Protein AF-A0AA42XHU1-F1 (afdb_monomer)

Sequence (188 aa):
MGYFGTVQSAIASNKTLLRYSERTQSIAKELAQQYNDALHTDVALQAIDNLIAQIDKTKLNISIEDFSKAIIHSYSIKNIQYPQRFDTYIAMQYLNKIDSIKVDMNTKNSGWLSQKISEIEKHLDRISLVKLQLAKNLKDLQSQNGGHLWIDTDFIEPATETLQASLEQVQDLEDRLYLLNLTYQDHL

Nearest PDB structures (foldseek):
  7sqc-assembly1_O1  TM=7.377E-01  e=6.321E+00  Chlamydomonas reinhardtii
  8otz-assembly1_DR  TM=3.887E-01  e=2.888E+00  Bos taurus
  6kgq-assembly1_A  TM=2.897E-01  e=1.902E+00  Homo sapiens

Organism: Acinetobacter johnsonii (NCBI:txid40214)

Mean predicted aligned error: 15.23 Å

Secondary structure (DSSP, 8-state):
----HHHHHHHHHHHHHTTS-HHHHHHHHHHHHHTT-----HHHHHHHHHHHHHHHTT-S---HHHHHHHHHHHHHHHT--TTS---HHHHHHHHHHHHHHHHHHTTS-HHHHHHHHHHHHHHHHHHHHHHHHHHHHHHHHHHHTTT-TTS-HHHHHHHHHHHHHHHHHHHHHHHHHHHHHHHHHTT-

Radius of gyration: 21.68 Å; Cα contacts (8 Å, |Δi|>4): 148; chains: 1; bounding box: 57×35×58 Å

Foldseek 3Di:
DDDDDPPVQLVVQVVLLVVADPLLSVLLVVQCVVVVHSHADNQQSVLLRVLCVVCCVPDPDDDSVLLNVLQVQQCLVVVHGPPDHGDSVSSNVSSVVLVVVVVVLLPDDLVVLVVLLVVLVVVLVVLVVVLVVLVVVLVVLVVVCPDDPPDDPVVSVVVNVVSVVVNSVSVVVNVVSVVVSVSSVVSD

Structure (mmCIF, N/CA/C/O backbone):
data_AF-A0AA42XHU1-F1
#
_entry.id   AF-A0AA42XHU1-F1
#
loop_
_atom_site.group_PDB
_atom_site.id
_atom_site.type_symbol
_atom_site.label_atom_id
_atom_site.label_alt_id
_atom_site.label_comp_id
_atom_site.label_asym_id
_atom_site.label_entity_id
_atom_site.label_seq_id
_atom_site.pdbx_PDB_ins_code
_atom_site.Cartn_x
_atom_site.Cartn_y
_atom_site.Cartn_z
_atom_site.occupancy
_atom_site.B_iso_or_equiv
_atom_site.auth_seq_id
_atom_site.auth_comp_id
_atom_site.auth_asym_id
_atom_site.auth_atom_id
_atom_site.pdbx_PDB_model_num
ATOM 1 N N . MET A 1 1 ? -23.343 23.831 -27.200 1.00 37.31 1 MET A N 1
ATOM 2 C CA . MET A 1 1 ? -23.777 22.444 -26.909 1.00 37.31 1 MET A CA 1
ATOM 3 C C . MET A 1 1 ? -22.508 21.616 -26.735 1.00 37.31 1 MET A C 1
ATOM 5 O O . MET A 1 1 ? -21.729 21.603 -27.666 1.00 37.31 1 MET A O 1
ATOM 9 N N . GLY A 1 2 ? -22.153 21.004 -25.611 1.00 39.72 2 GLY A N 1
ATOM 10 C CA . GLY A 1 2 ? -22.805 20.880 -24.317 1.00 39.72 2 GLY A CA 1
ATOM 11 C C . GLY A 1 2 ? -21.775 20.398 -23.286 1.00 39.72 2 GLY A C 1
ATOM 12 O O . GLY A 1 2 ? -21.031 19.455 -23.535 1.00 39.72 2 GLY A O 1
ATOM 13 N N . TYR A 1 3 ? -21.749 21.056 -22.129 1.00 41.78 3 TYR A N 1
ATOM 14 C CA . TYR A 1 3 ? -21.137 20.544 -20.907 1.00 41.78 3 TYR A CA 1
ATOM 15 C C . TYR A 1 3 ? -22.183 19.654 -20.220 1.00 41.78 3 TYR A C 1
ATOM 17 O O . TYR A 1 3 ? -23.016 20.155 -19.475 1.00 41.78 3 TYR A O 1
ATOM 25 N N . PHE A 1 4 ? -22.198 18.354 -20.523 1.00 45.22 4 PHE A N 1
ATOM 26 C CA . PHE A 1 4 ? -23.103 17.384 -19.874 1.00 45.22 4 PHE A CA 1
ATOM 27 C C . PHE A 1 4 ? -22.413 16.066 -19.465 1.00 45.22 4 PHE A C 1
ATOM 29 O O . PHE A 1 4 ? -23.078 15.131 -19.035 1.00 45.22 4 PHE A O 1
ATOM 36 N N . GLY A 1 5 ? -21.079 15.977 -19.557 1.00 48.06 5 GLY A N 1
ATOM 37 C CA . GLY A 1 5 ? -20.348 14.731 -19.278 1.00 48.06 5 GLY A CA 1
ATOM 38 C C . GLY A 1 5 ? -20.114 14.419 -17.794 1.00 48.06 5 GLY A C 1
ATOM 39 O O . GLY A 1 5 ? -20.110 13.255 -17.413 1.00 48.06 5 GLY A O 1
ATOM 40 N N . THR A 1 6 ? -19.936 15.432 -16.940 1.00 52.44 6 THR A N 1
ATOM 41 C CA . THR A 1 6 ? -19.513 15.241 -15.536 1.00 52.44 6 THR A CA 1
ATOM 42 C C . THR A 1 6 ? -20.679 15.169 -14.554 1.00 52.44 6 THR A C 1
ATOM 44 O O . THR A 1 6 ? -20.652 14.399 -13.601 1.00 52.44 6 THR A O 1
ATOM 47 N N . VAL A 1 7 ? -21.740 15.940 -14.796 1.00 51.84 7 VAL A N 1
ATOM 48 C CA . VAL A 1 7 ? -22.906 15.988 -13.902 1.00 51.84 7 VAL A CA 1
ATOM 49 C C . VAL A 1 7 ? -23.706 14.684 -13.990 1.00 51.84 7 VAL A C 1
ATOM 51 O O . VAL A 1 7 ? -24.089 14.122 -12.969 1.00 51.84 7 VAL A O 1
ATOM 54 N N . GLN A 1 8 ? -23.899 14.143 -15.198 1.00 52.94 8 GLN A N 1
ATOM 55 C CA . GLN A 1 8 ? -24.671 12.915 -15.404 1.00 52.94 8 GLN A CA 1
ATOM 56 C C . GLN A 1 8 ? -23.966 11.673 -14.828 1.00 52.94 8 GLN A C 1
ATOM 58 O O . GLN A 1 8 ? -24.623 10.802 -14.255 1.00 52.94 8 GLN A O 1
ATOM 63 N N . SER A 1 9 ? -22.635 11.603 -14.945 1.00 55.84 9 SER A N 1
ATOM 64 C CA . SER A 1 9 ? -21.823 10.500 -14.419 1.00 55.84 9 SER A CA 1
ATOM 65 C C . SER A 1 9 ? -21.707 10.546 -12.893 1.00 55.84 9 SER A C 1
ATOM 67 O O . SER A 1 9 ? -21.884 9.514 -12.247 1.00 55.84 9 SER A O 1
ATOM 69 N N . ALA A 1 10 ? -21.548 11.733 -12.297 1.00 56.91 10 ALA A N 1
ATOM 70 C CA . ALA A 1 10 ? -21.584 11.915 -10.844 1.00 56.91 10 ALA A CA 1
ATOM 71 C C . ALA A 1 10 ? -22.962 11.571 -10.239 1.00 56.91 10 ALA A C 1
ATOM 73 O O . ALA A 1 10 ? -23.042 10.957 -9.176 1.00 56.91 10 ALA A O 1
ATOM 74 N N . ILE A 1 11 ? -24.064 11.897 -10.928 1.00 56.88 11 ILE A N 1
ATOM 75 C CA . ILE A 1 11 ? -25.424 11.522 -10.499 1.00 56.88 11 ILE A CA 1
ATOM 76 C C . ILE A 1 11 ? -25.624 9.998 -10.549 1.00 56.88 11 ILE A C 1
ATOM 78 O O . ILE A 1 11 ? -26.204 9.421 -9.626 1.00 56.88 11 ILE A O 1
ATOM 82 N N . ALA A 1 12 ? -25.137 9.329 -11.599 1.00 59.06 12 ALA A N 1
ATOM 83 C CA . ALA A 1 12 ? -25.209 7.871 -11.721 1.00 59.06 12 ALA A CA 1
ATOM 84 C C . ALA A 1 12 ? -24.332 7.155 -10.672 1.00 59.06 12 ALA A C 1
ATOM 86 O O . ALA A 1 12 ? -24.774 6.181 -10.057 1.00 59.06 12 ALA A O 1
ATOM 87 N N . SER A 1 13 ? -23.134 7.685 -10.418 1.00 63.22 13 SER A N 1
ATOM 88 C CA . SER A 1 13 ? -22.210 7.248 -9.363 1.00 63.22 13 SER A CA 1
ATOM 89 C C . SER A 1 13 ? -22.859 7.330 -7.973 1.00 63.22 13 SER A C 1
ATOM 91 O O . SER A 1 13 ? -22.968 6.324 -7.269 1.00 63.22 13 SER A O 1
ATOM 93 N N . ASN A 1 14 ? -23.434 8.487 -7.623 1.00 67.56 14 ASN A N 1
ATOM 94 C CA . ASN A 1 14 ? -24.126 8.690 -6.346 1.00 67.56 14 ASN A CA 1
ATOM 95 C C . ASN A 1 14 ? -25.352 7.782 -6.178 1.00 67.56 14 ASN A C 1
ATOM 97 O O . ASN A 1 14 ? -25.600 7.263 -5.093 1.00 67.56 14 ASN A O 1
ATOM 101 N N . LYS A 1 15 ? -26.113 7.535 -7.250 1.00 74.56 15 LYS A N 1
ATOM 102 C CA . LYS A 1 15 ? -27.259 6.614 -7.199 1.00 74.56 15 LYS A CA 1
ATOM 103 C C . LYS A 1 15 ? -26.834 5.160 -6.966 1.00 74.56 15 LYS A C 1
ATOM 105 O O . LYS A 1 15 ? -27.587 4.404 -6.355 1.00 74.56 15 LYS A O 1
ATOM 110 N N . THR A 1 16 ? -25.658 4.773 -7.456 1.00 76.50 16 THR A N 1
ATOM 111 C CA . THR A 1 16 ? -25.083 3.436 -7.250 1.00 76.50 16 THR A CA 1
ATOM 112 C C . THR A 1 16 ? -24.593 3.287 -5.810 1.00 76.50 16 THR A C 1
ATOM 114 O O . THR A 1 16 ? -24.919 2.304 -5.152 1.00 76.50 16 THR A O 1
ATOM 117 N N . LEU A 1 17 ? -23.926 4.316 -5.281 1.00 81.31 17 LEU A N 1
ATOM 118 C CA . LEU A 1 17 ? -23.442 4.381 -3.900 1.00 81.31 17 LEU A CA 1
ATOM 119 C C . LEU A 1 17 ? -24.562 4.191 -2.858 1.00 81.31 17 LEU A C 1
ATOM 121 O O . LEU A 1 17 ? -24.395 3.435 -1.904 1.00 81.31 17 LEU A O 1
ATOM 125 N N . LEU A 1 18 ? -25.728 4.811 -3.076 1.00 84.00 18 LEU A N 1
ATOM 126 C CA . LEU A 1 18 ? -26.883 4.755 -2.165 1.00 84.00 18 LEU A CA 1
ATOM 127 C C . LEU A 1 18 ? -27.495 3.353 -1.978 1.00 84.00 18 LEU A C 1
ATOM 129 O O . LEU A 1 18 ? -28.351 3.178 -1.115 1.00 84.00 18 LEU A O 1
ATOM 133 N N . ARG A 1 19 ? -27.098 2.360 -2.783 1.00 86.12 19 ARG A N 1
ATOM 134 C CA . ARG A 1 19 ? -27.577 0.970 -2.668 1.00 86.12 19 ARG A CA 1
ATOM 135 C C . ARG A 1 19 ? -26.835 0.156 -1.608 1.00 86.12 19 ARG A C 1
ATOM 137 O O . ARG A 1 19 ? -27.301 -0.921 -1.253 1.00 86.12 19 ARG A O 1
ATOM 144 N N . TYR A 1 20 ? -25.695 0.650 -1.133 1.00 88.75 20 TYR A N 1
ATOM 145 C CA . TYR A 1 20 ? -24.815 -0.055 -0.206 1.00 88.75 20 TYR A CA 1
ATOM 146 C C . TYR A 1 20 ? -24.932 0.488 1.220 1.00 88.75 20 TYR A C 1
ATOM 148 O O . TYR A 1 20 ? -25.459 1.579 1.440 1.00 88.75 20 TYR A O 1
ATOM 156 N N . SER A 1 21 ? -24.432 -0.275 2.196 1.00 88.19 21 SER A N 1
ATOM 157 C CA . SER A 1 21 ? -24.454 0.112 3.612 1.00 88.19 21 SER A CA 1
ATOM 158 C C . SER A 1 21 ? -23.736 1.445 3.864 1.00 88.19 21 SER A C 1
ATOM 160 O O . SER A 1 21 ? -22.787 1.787 3.160 1.00 88.19 21 SER A O 1
ATOM 162 N N . GLU A 1 22 ? -24.136 2.195 4.897 1.00 87.81 22 GLU A N 1
ATOM 163 C CA . GLU A 1 22 ? -23.497 3.478 5.253 1.00 87.81 22 GLU A CA 1
ATOM 164 C C . GLU A 1 22 ? -21.977 3.344 5.463 1.00 87.81 22 GLU A C 1
ATOM 166 O O . GLU A 1 22 ? -21.205 4.243 5.120 1.00 87.81 22 GLU A O 1
ATOM 171 N N . ARG A 1 23 ? -21.533 2.187 5.968 1.00 87.25 23 ARG A N 1
ATOM 172 C CA . ARG A 1 23 ? -20.115 1.867 6.173 1.00 87.25 23 ARG A CA 1
ATOM 173 C C . ARG A 1 23 ? -19.381 1.711 4.841 1.00 87.25 23 ARG A C 1
ATOM 175 O O . ARG A 1 23 ? -18.347 2.344 4.645 1.00 87.25 23 ARG A O 1
ATOM 182 N N . THR A 1 24 ? -19.960 0.963 3.900 1.00 89.69 24 THR A N 1
ATOM 183 C CA . THR A 1 24 ? -19.456 0.843 2.522 1.00 89.69 24 THR A CA 1
ATOM 184 C C . THR A 1 24 ? -19.415 2.204 1.829 1.00 89.69 24 THR A C 1
ATOM 186 O O . THR A 1 24 ? -18.428 2.530 1.172 1.00 89.69 24 THR A O 1
ATOM 189 N N . GLN A 1 25 ? -20.442 3.036 2.023 1.00 90.31 25 GLN A N 1
ATOM 190 C CA . GLN A 1 25 ? -20.476 4.390 1.469 1.00 90.31 25 GLN A CA 1
ATOM 191 C C . GLN A 1 25 ? -19.370 5.283 2.039 1.00 90.31 25 GLN A C 1
ATOM 193 O O . GLN A 1 25 ? -18.769 6.060 1.301 1.00 90.31 25 GLN A O 1
ATOM 198 N N . SER A 1 26 ? -19.094 5.177 3.339 1.00 89.94 26 SER A N 1
ATOM 199 C CA . SER A 1 26 ? -18.067 5.981 4.007 1.00 89.94 26 SER A CA 1
ATOM 200 C C . SER A 1 26 ? -16.663 5.612 3.528 1.00 89.94 26 SER A C 1
ATOM 202 O O . SER A 1 26 ? -15.906 6.499 3.146 1.00 89.94 26 SER A O 1
ATOM 204 N N . ILE A 1 27 ? -16.359 4.313 3.431 1.00 90.62 27 ILE A N 1
ATOM 205 C CA . ILE A 1 27 ? -15.083 3.821 2.885 1.00 90.62 27 ILE A CA 1
ATOM 206 C C . ILE A 1 27 ? -14.930 4.236 1.415 1.00 90.62 27 ILE A C 1
ATOM 208 O O . ILE A 1 27 ? -13.883 4.724 1.003 1.00 90.62 27 ILE A O 1
ATOM 212 N N . ALA A 1 28 ? -15.984 4.098 0.607 1.00 88.94 28 ALA A N 1
ATOM 213 C CA . ALA A 1 28 ? -15.941 4.494 -0.799 1.00 88.94 28 ALA A CA 1
ATOM 214 C C . ALA A 1 28 ? -15.692 6.000 -0.989 1.00 88.94 28 ALA A C 1
ATOM 216 O O . ALA A 1 28 ? -14.990 6.379 -1.923 1.00 88.94 28 ALA A O 1
ATOM 217 N N . LYS A 1 29 ? -16.235 6.852 -0.108 1.00 88.81 29 LYS A N 1
ATOM 218 C CA . LYS A 1 29 ? -15.968 8.299 -0.109 1.00 88.81 29 LYS A CA 1
ATOM 219 C C . LYS A 1 29 ? -14.523 8.616 0.263 1.00 88.81 29 LYS A C 1
ATOM 221 O O . LYS A 1 29 ? -13.917 9.463 -0.383 1.00 88.81 29 LYS A O 1
ATOM 226 N N . GLU A 1 30 ? -13.973 7.931 1.261 1.00 88.38 30 GLU A N 1
ATOM 227 C CA . GLU A 1 30 ? -12.574 8.100 1.667 1.00 88.38 30 GLU A CA 1
ATOM 228 C C . GLU A 1 30 ? -11.614 7.697 0.536 1.00 88.38 30 GLU A C 1
ATOM 230 O O . GLU A 1 30 ? -10.702 8.447 0.194 1.00 88.38 30 GLU A O 1
ATOM 235 N N . LEU A 1 31 ? -11.882 6.573 -0.138 1.00 86.81 31 LEU A N 1
ATOM 236 C CA . LEU A 1 31 ? -11.122 6.138 -1.314 1.00 86.81 31 LEU A CA 1
ATOM 237 C C . LEU A 1 31 ? -11.259 7.121 -2.486 1.00 86.81 31 LEU A C 1
ATOM 239 O O . LEU A 1 31 ? -10.262 7.489 -3.099 1.00 86.81 31 LEU A O 1
ATOM 243 N N . ALA A 1 32 ? -12.473 7.584 -2.780 1.00 85.12 32 ALA A N 1
ATOM 244 C CA . ALA A 1 32 ? -12.725 8.590 -3.811 1.00 85.12 32 ALA A CA 1
ATOM 245 C C . ALA A 1 32 ? -11.942 9.887 -3.562 1.00 85.12 32 ALA A C 1
ATOM 247 O O . ALA A 1 32 ? -11.341 10.444 -4.481 1.00 85.12 32 ALA A O 1
ATOM 248 N N . GLN A 1 33 ? -11.892 10.341 -2.308 1.00 84.44 33 GLN A N 1
ATOM 249 C CA . GLN A 1 33 ? -11.104 11.504 -1.917 1.00 84.44 33 GLN A CA 1
ATOM 250 C C . GLN A 1 33 ? -9.598 11.252 -2.080 1.00 84.44 33 GLN A C 1
ATOM 252 O O . GLN A 1 33 ? -8.901 12.108 -2.620 1.00 84.44 33 GLN A O 1
ATOM 257 N N . GLN A 1 34 ? -9.110 10.075 -1.678 1.00 80.62 34 GLN A N 1
ATOM 258 C CA . GLN A 1 34 ? -7.697 9.700 -1.786 1.00 80.62 34 GLN A CA 1
ATOM 259 C C . GLN A 1 34 ? -7.202 9.641 -3.240 1.00 80.62 34 GLN A C 1
ATOM 261 O O . GLN A 1 34 ? -6.079 10.050 -3.525 1.00 80.62 34 GLN A O 1
ATOM 266 N N . TYR A 1 35 ? -8.029 9.144 -4.162 1.00 79.56 35 TYR A N 1
ATOM 267 C CA . TYR A 1 35 ? -7.683 9.011 -5.584 1.00 79.56 35 TYR A CA 1
ATOM 268 C C . TYR A 1 35 ? -8.169 10.187 -6.448 1.00 79.56 35 TYR A C 1
ATOM 270 O O . TYR A 1 35 ? -7.976 10.169 -7.662 1.00 79.56 35 TYR A O 1
ATOM 278 N N . ASN A 1 36 ? -8.765 11.219 -5.837 1.00 81.06 36 ASN A N 1
ATOM 279 C CA . ASN A 1 36 ? -9.374 12.362 -6.525 1.00 81.06 36 ASN A CA 1
ATOM 280 C C . ASN A 1 36 ? -10.351 11.939 -7.646 1.00 81.06 36 ASN A C 1
ATOM 282 O O . ASN A 1 36 ? -10.390 12.545 -8.719 1.00 81.06 36 ASN A O 1
ATOM 286 N N . ASP A 1 37 ? -11.133 10.885 -7.395 1.00 76.81 37 ASP A N 1
ATOM 287 C CA . ASP A 1 37 ? -12.106 10.329 -8.337 1.00 76.81 37 ASP A CA 1
ATOM 288 C C . ASP A 1 37 ? -13.505 10.307 -7.708 1.00 76.81 37 ASP A C 1
ATOM 290 O O . ASP A 1 37 ? -13.722 9.716 -6.656 1.00 76.81 37 ASP A O 1
ATOM 294 N N . ALA A 1 38 ? -14.474 10.955 -8.358 1.00 67.75 38 ALA A N 1
ATOM 295 C CA . ALA A 1 38 ? -15.866 11.024 -7.904 1.00 67.75 38 ALA A CA 1
ATOM 296 C C . ALA A 1 38 ? -16.738 9.854 -8.413 1.00 67.75 38 ALA A C 1
ATOM 298 O O . ALA A 1 38 ? -17.946 9.793 -8.141 1.00 67.75 38 ALA A O 1
ATOM 299 N N . LEU A 1 39 ? -16.165 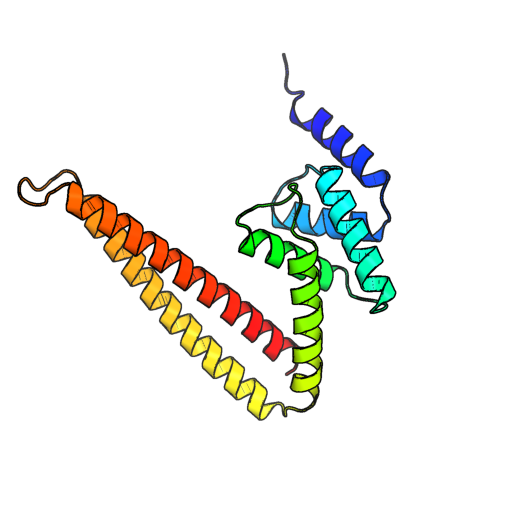8.949 -9.209 1.00 79.81 39 LEU A N 1
ATOM 300 C CA . LEU A 1 39 ? -16.867 7.812 -9.786 1.00 79.81 39 LEU A CA 1
ATOM 301 C C . LEU A 1 39 ? -16.756 6.586 -8.881 1.00 79.81 39 LEU A C 1
ATOM 303 O O . LEU A 1 39 ? -15.679 6.188 -8.459 1.00 79.81 39 LEU A O 1
ATOM 307 N N . HIS A 1 40 ? -17.892 5.944 -8.637 1.00 83.88 40 HIS A N 1
ATOM 308 C CA . HIS A 1 40 ? -18.000 4.682 -7.923 1.00 83.88 40 HIS A CA 1
ATOM 309 C C . HIS A 1 40 ? -18.550 3.626 -8.880 1.00 83.88 40 HIS A C 1
ATOM 311 O O . HIS A 1 40 ? -19.552 3.857 -9.564 1.00 83.88 40 HIS A O 1
ATOM 317 N N . THR A 1 41 ? -17.921 2.454 -8.928 1.00 85.44 41 THR A N 1
ATOM 318 C CA . THR A 1 41 ? -18.426 1.320 -9.710 1.00 85.44 41 THR A CA 1
ATOM 319 C C . THR A 1 41 ? -19.077 0.290 -8.795 1.0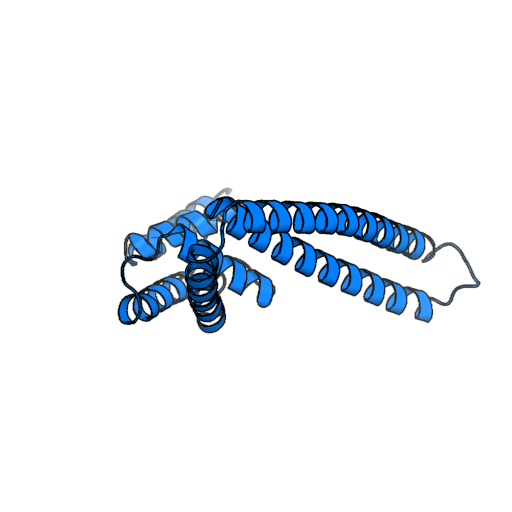0 85.44 41 THR A C 1
ATOM 321 O O . THR A 1 41 ? -18.627 0.062 -7.672 1.00 85.44 41 THR A O 1
ATOM 324 N N . ASP A 1 42 ? -20.115 -0.378 -9.299 1.00 84.88 42 ASP A N 1
ATOM 325 C CA . ASP A 1 42 ? -20.808 -1.460 -8.586 1.00 84.88 42 ASP A CA 1
ATOM 326 C C . ASP A 1 42 ? -19.827 -2.582 -8.194 1.00 84.88 42 ASP A C 1
ATOM 328 O O . ASP A 1 42 ? -19.863 -3.103 -7.084 1.00 84.88 42 ASP A O 1
ATOM 332 N N . VAL A 1 43 ? -18.852 -2.877 -9.065 1.00 85.88 43 VAL A N 1
ATOM 333 C CA . VAL A 1 43 ? -17.827 -3.902 -8.817 1.00 85.88 43 VAL A CA 1
ATOM 334 C C . VAL A 1 43 ? -16.875 -3.543 -7.674 1.00 85.88 43 VAL A C 1
ATOM 336 O O . VAL A 1 43 ? -16.501 -4.430 -6.905 1.00 85.88 43 VAL A O 1
ATOM 339 N N . ALA A 1 44 ? -16.491 -2.271 -7.529 1.00 87.19 44 ALA A N 1
ATOM 340 C CA . ALA A 1 44 ? -15.662 -1.822 -6.414 1.00 87.19 44 ALA A CA 1
ATOM 341 C C . ALA A 1 44 ? -16.470 -1.776 -5.114 1.00 87.19 44 ALA A C 1
ATOM 343 O O . ALA A 1 44 ? -16.015 -2.289 -4.094 1.00 87.19 44 ALA A O 1
ATOM 344 N N . LEU A 1 45 ? -17.690 -1.232 -5.152 1.00 91.25 45 LEU A N 1
ATOM 345 C CA . LEU A 1 45 ? -18.571 -1.145 -3.984 1.00 91.25 45 LEU A CA 1
ATOM 346 C C . LEU A 1 45 ? -18.951 -2.529 -3.448 1.00 91.25 45 LEU A C 1
ATOM 348 O O . LEU A 1 45 ? -18.868 -2.764 -2.246 1.00 91.25 45 LEU A O 1
ATOM 352 N N . GLN A 1 46 ? -19.265 -3.478 -4.332 1.00 90.44 46 GLN A N 1
ATOM 353 C CA . GLN A 1 46 ? -19.514 -4.864 -3.948 1.00 90.44 46 GLN A CA 1
ATOM 354 C C . GLN A 1 46 ? -18.271 -5.526 -3.341 1.00 90.44 46 GLN A C 1
ATOM 356 O O . GLN A 1 46 ? -18.395 -6.325 -2.416 1.00 90.44 46 GLN A O 1
ATOM 361 N N . ALA A 1 47 ? -17.066 -5.207 -3.824 1.00 89.94 47 ALA A N 1
ATOM 362 C CA . ALA A 1 47 ? -15.833 -5.719 -3.230 1.00 89.94 47 ALA A CA 1
ATOM 363 C C . ALA A 1 47 ? -15.597 -5.164 -1.813 1.00 89.94 47 ALA A C 1
ATOM 365 O O . ALA A 1 47 ? -15.188 -5.929 -0.938 1.00 89.94 47 ALA A O 1
ATOM 366 N N . ILE A 1 48 ? -15.905 -3.883 -1.569 1.00 92.25 48 ILE A N 1
ATOM 367 C CA . ILE A 1 48 ? -15.860 -3.269 -0.229 1.00 92.25 48 ILE A CA 1
ATOM 368 C C . ILE A 1 48 ? -16.862 -3.966 0.696 1.00 92.25 48 ILE A C 1
ATOM 370 O O . ILE A 1 48 ? -16.491 -4.421 1.775 1.00 92.25 48 ILE A O 1
ATOM 374 N N . ASP A 1 49 ? -18.110 -4.109 0.253 1.00 91.12 49 ASP A N 1
ATOM 375 C CA . ASP A 1 49 ? -19.182 -4.724 1.042 1.00 91.12 49 ASP A CA 1
ATOM 376 C C . ASP A 1 49 ? -18.860 -6.189 1.395 1.00 91.12 49 ASP A C 1
ATOM 378 O O . ASP A 1 49 ? -18.990 -6.618 2.542 1.00 91.12 49 ASP A O 1
ATOM 382 N N . ASN A 1 50 ? -18.314 -6.938 0.431 1.00 90.25 50 ASN A N 1
ATOM 383 C CA . ASN A 1 50 ? -17.835 -8.302 0.642 1.00 90.25 50 ASN A CA 1
ATOM 384 C C . ASN A 1 50 ? -16.667 -8.375 1.635 1.00 90.25 50 ASN A C 1
ATOM 386 O O . ASN A 1 50 ? -16.610 -9.320 2.423 1.00 90.25 50 ASN A O 1
ATOM 390 N N . LEU A 1 51 ? -15.729 -7.421 1.592 1.00 89.94 51 LEU A N 1
ATOM 391 C CA . LEU A 1 51 ? -14.613 -7.358 2.538 1.00 89.94 51 LEU A CA 1
ATOM 392 C C . LEU A 1 51 ? -15.130 -7.118 3.960 1.00 89.94 51 LEU A C 1
ATOM 394 O O . LEU A 1 51 ? -14.744 -7.847 4.872 1.00 89.94 51 LEU A O 1
ATOM 398 N N . ILE A 1 52 ? -16.034 -6.150 4.137 1.00 89.94 52 ILE A N 1
ATOM 399 C CA . ILE A 1 52 ? -16.669 -5.852 5.428 1.00 89.94 52 ILE A CA 1
ATOM 400 C C . ILE A 1 52 ? -17.380 -7.097 5.957 1.00 89.94 52 ILE A C 1
ATOM 402 O O . ILE A 1 52 ? -17.112 -7.523 7.075 1.00 89.94 52 ILE A O 1
ATOM 406 N N . ALA A 1 53 ? -18.212 -7.743 5.136 1.00 88.94 53 ALA A N 1
ATOM 407 C CA . ALA A 1 53 ? -18.956 -8.932 5.540 1.00 88.94 53 ALA A CA 1
ATOM 408 C C . ALA A 1 53 ? -18.056 -10.133 5.890 1.00 88.94 53 ALA A C 1
ATOM 410 O O . ALA A 1 53 ? -18.436 -10.973 6.706 1.00 88.94 53 ALA A O 1
ATOM 411 N N . GLN A 1 54 ? -16.882 -10.261 5.265 1.00 86.81 54 GLN A N 1
ATOM 412 C CA . GLN A 1 54 ? -15.905 -11.299 5.612 1.00 86.81 54 GLN A CA 1
ATOM 413 C C . GLN A 1 54 ? -15.184 -10.981 6.920 1.00 86.81 54 GLN A C 1
ATOM 415 O O . GLN A 1 54 ? -15.038 -11.860 7.769 1.00 86.81 54 GLN A O 1
ATOM 420 N N . ILE A 1 55 ? -14.777 -9.729 7.101 1.00 84.44 55 ILE A N 1
ATOM 421 C CA . ILE A 1 55 ? -14.087 -9.280 8.304 1.00 84.44 55 ILE A CA 1
ATOM 422 C C . ILE A 1 55 ? -15.018 -9.311 9.510 1.00 84.44 55 ILE A C 1
ATOM 424 O O . ILE A 1 55 ? -14.633 -9.908 10.507 1.00 84.44 55 ILE A O 1
ATOM 428 N N . ASP A 1 56 ? -16.248 -8.806 9.412 1.00 84.50 56 ASP A N 1
ATOM 429 C CA . ASP A 1 56 ? -17.207 -8.758 10.526 1.00 84.50 56 ASP A CA 1
ATOM 430 C C . ASP A 1 56 ? -17.554 -10.158 11.079 1.00 84.50 56 ASP A C 1
ATOM 432 O O . ASP A 1 56 ? -17.911 -10.294 12.248 1.00 84.50 56 ASP A O 1
ATOM 436 N N . LYS A 1 57 ? -17.385 -11.228 10.282 1.00 82.69 57 LYS A N 1
ATOM 437 C CA . LYS A 1 57 ? -17.500 -12.627 10.753 1.00 82.69 57 LYS A CA 1
ATOM 438 C C . LYS A 1 57 ? -16.356 -13.062 11.664 1.00 82.69 57 LYS A C 1
ATOM 440 O O . LYS A 1 57 ? -16.512 -14.005 12.433 1.00 82.69 57 LYS A O 1
ATOM 445 N N . THR A 1 58 ? -15.195 -12.436 11.520 1.00 77.12 58 THR A N 1
ATOM 446 C CA . THR A 1 58 ? -13.955 -12.807 12.213 1.00 77.12 58 THR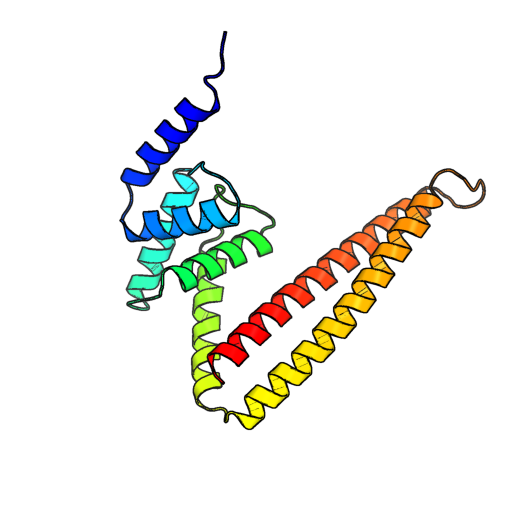 A CA 1
ATOM 447 C C . THR A 1 58 ? -13.559 -11.795 13.286 1.00 77.12 58 THR A C 1
ATOM 449 O O . THR A 1 58 ? -12.986 -12.182 14.301 1.00 77.12 58 THR A O 1
ATOM 452 N N . LYS A 1 59 ? -13.862 -10.511 13.078 1.00 72.50 59 LYS A N 1
ATOM 453 C CA . LYS A 1 59 ? -13.447 -9.369 13.892 1.00 72.50 59 LYS A CA 1
ATOM 454 C C . LYS A 1 59 ? -14.534 -8.303 13.859 1.00 72.50 59 LYS A C 1
ATOM 456 O O . LYS A 1 59 ? -14.904 -7.823 12.795 1.00 72.50 59 LYS A O 1
ATOM 461 N N . LEU A 1 60 ? -15.017 -7.909 15.032 1.00 70.31 60 LEU A N 1
ATOM 462 C CA . LEU A 1 60 ? -16.005 -6.840 15.164 1.00 70.31 60 LEU A CA 1
ATOM 463 C C . LEU A 1 60 ? -15.300 -5.481 15.313 1.00 70.31 60 LEU A C 1
ATOM 465 O O . LEU A 1 60 ? -14.245 -5.396 15.935 1.00 70.31 60 LEU A O 1
ATOM 469 N N . ASN A 1 61 ? -15.918 -4.420 14.785 1.00 72.88 61 ASN A N 1
ATOM 470 C CA . ASN A 1 61 ? -15.534 -3.012 14.986 1.00 72.88 61 ASN A CA 1
ATOM 471 C C . ASN A 1 61 ? -14.179 -2.547 14.404 1.00 72.88 61 ASN A C 1
ATOM 473 O O . ASN A 1 61 ? -13.553 -1.652 14.966 1.00 72.88 61 ASN A O 1
ATOM 477 N N . ILE A 1 62 ? -13.738 -3.073 13.254 1.00 80.81 62 ILE A N 1
ATOM 478 C CA . ILE A 1 62 ? -12.610 -2.465 12.514 1.00 80.81 62 ILE A CA 1
ATOM 479 C C . ILE A 1 62 ? -12.983 -1.041 12.046 1.00 80.81 62 ILE A C 1
ATOM 481 O O . ILE A 1 62 ? -14.098 -0.817 11.559 1.00 80.81 62 ILE A O 1
ATOM 485 N N . SER A 1 63 ? -12.076 -0.073 12.204 1.00 85.06 63 SER A N 1
ATOM 486 C CA . SER A 1 63 ? -12.319 1.321 11.811 1.00 85.06 63 SER A CA 1
ATOM 487 C C . SER A 1 63 ? -12.440 1.466 10.287 1.00 85.06 63 SER A C 1
ATOM 489 O O . SER A 1 63 ? -11.917 0.654 9.525 1.00 85.06 63 SER A O 1
ATOM 491 N N . ILE A 1 64 ? -13.142 2.508 9.830 1.00 85.00 64 ILE A N 1
ATOM 492 C CA . ILE A 1 64 ? -13.249 2.831 8.394 1.00 85.00 64 ILE A CA 1
ATOM 493 C C . ILE A 1 64 ? -11.849 3.070 7.807 1.00 85.00 64 ILE A C 1
ATOM 495 O O . ILE A 1 64 ? -11.530 2.509 6.764 1.00 85.00 64 ILE A O 1
ATOM 499 N N . GLU A 1 65 ? -10.992 3.783 8.537 1.00 83.25 65 GLU A N 1
ATOM 500 C CA . GLU A 1 65 ? -9.614 4.071 8.137 1.00 83.25 65 GLU A CA 1
ATOM 501 C C . GLU A 1 65 ? -8.777 2.793 7.933 1.00 83.25 65 GLU A C 1
ATOM 503 O O . GLU A 1 65 ? -8.057 2.675 6.942 1.00 83.25 65 GLU A O 1
ATOM 508 N N . ASP A 1 66 ? -8.901 1.797 8.819 1.00 84.50 66 ASP A N 1
ATOM 509 C CA . ASP A 1 66 ? -8.174 0.527 8.688 1.00 84.50 66 ASP A CA 1
ATOM 510 C C . ASP A 1 66 ? -8.637 -0.256 7.443 1.00 84.50 66 ASP A C 1
ATOM 512 O O . ASP A 1 66 ? -7.811 -0.833 6.727 1.00 84.50 66 ASP A O 1
ATOM 516 N N . PHE A 1 67 ? -9.938 -0.229 7.120 1.00 89.06 67 PHE A N 1
ATOM 517 C CA . PHE A 1 67 ? -10.441 -0.780 5.855 1.00 89.06 67 PHE A CA 1
ATOM 518 C C . PHE A 1 67 ? -9.888 -0.026 4.646 1.00 89.06 67 PHE A C 1
ATOM 520 O O . PHE A 1 67 ? -9.423 -0.658 3.696 1.00 89.06 67 PHE A O 1
ATOM 527 N N . SER A 1 68 ? -9.915 1.305 4.678 1.00 87.81 68 SER A N 1
ATOM 528 C CA . SER A 1 68 ? -9.418 2.154 3.596 1.00 87.81 68 SER A CA 1
ATOM 529 C C . SER A 1 68 ? -7.931 1.897 3.334 1.00 87.81 68 SER A C 1
ATOM 531 O O . SER A 1 68 ? -7.554 1.619 2.194 1.00 87.81 68 SER A O 1
ATOM 533 N N . LYS A 1 69 ? -7.095 1.847 4.381 1.00 85.62 69 LYS A N 1
ATOM 534 C CA . LYS A 1 69 ? -5.666 1.487 4.291 1.00 85.62 69 LYS A CA 1
ATOM 535 C C . LYS A 1 69 ? -5.455 0.099 3.682 1.00 85.62 69 LYS A C 1
ATOM 537 O O . LYS A 1 69 ? -4.611 -0.066 2.801 1.00 85.62 69 LYS A O 1
ATOM 542 N N . ALA A 1 70 ? -6.244 -0.892 4.093 1.00 86.25 70 ALA A N 1
ATOM 543 C CA . ALA A 1 70 ? -6.152 -2.250 3.558 1.00 86.25 70 ALA A CA 1
ATOM 544 C C . ALA A 1 70 ? -6.505 -2.337 2.069 1.00 86.25 70 ALA A C 1
ATOM 546 O O . ALA A 1 70 ? -5.854 -3.048 1.298 1.00 86.25 70 ALA A O 1
ATOM 547 N N . ILE A 1 71 ? -7.528 -1.595 1.653 1.00 89.94 71 ILE A N 1
ATOM 548 C CA . ILE A 1 71 ? -7.960 -1.526 0.259 1.00 89.94 71 ILE A CA 1
ATOM 549 C C . ILE A 1 71 ? -6.911 -0.793 -0.590 1.00 89.94 71 ILE A C 1
ATOM 551 O O . ILE A 1 71 ? -6.544 -1.289 -1.655 1.00 89.94 71 ILE A O 1
ATOM 555 N N . ILE A 1 72 ? -6.365 0.326 -0.103 1.00 86.94 72 ILE A N 1
ATOM 556 C CA . ILE A 1 72 ? -5.262 1.057 -0.753 1.00 86.94 72 ILE A CA 1
ATOM 557 C C . ILE A 1 72 ? -4.038 0.152 -0.921 1.00 86.94 72 ILE A C 1
ATOM 559 O O . ILE A 1 72 ? -3.443 0.109 -1.998 1.00 86.94 72 ILE A O 1
ATOM 563 N N . HIS A 1 73 ? -3.693 -0.632 0.103 1.00 82.81 73 HIS A N 1
ATOM 564 C CA . HIS A 1 73 ? -2.604 -1.600 0.007 1.00 82.81 73 HIS A CA 1
ATOM 565 C C . HIS A 1 73 ? -2.860 -2.634 -1.095 1.00 82.81 73 HIS A C 1
ATOM 567 O O . HIS A 1 73 ? -1.975 -2.918 -1.901 1.00 82.81 73 HIS A O 1
ATOM 573 N N . SER A 1 74 ? -4.087 -3.158 -1.191 1.00 85.12 74 SER A N 1
ATOM 574 C CA . SER A 1 74 ? -4.446 -4.064 -2.282 1.00 85.12 74 SER A CA 1
ATOM 575 C C . SER A 1 74 ? -4.335 -3.412 -3.661 1.00 85.12 74 SER A C 1
ATOM 577 O O . SER A 1 74 ? -3.931 -4.099 -4.601 1.00 85.12 74 SER A O 1
ATOM 579 N N . TYR A 1 75 ? -4.719 -2.143 -3.798 1.00 85.25 75 TYR A N 1
ATOM 580 C CA . TYR A 1 75 ? -4.594 -1.402 -5.052 1.00 85.25 75 TYR A CA 1
ATOM 581 C C . TYR A 1 75 ? -3.128 -1.242 -5.460 1.00 85.25 75 TYR A C 1
ATOM 583 O O . TYR A 1 75 ? -2.777 -1.569 -6.594 1.00 85.25 75 TYR A O 1
ATOM 591 N N . SER A 1 76 ? -2.272 -0.846 -4.513 1.00 78.50 76 SER A N 1
ATOM 592 C CA . SER A 1 76 ? -0.828 -0.694 -4.723 1.00 78.50 76 SER A CA 1
ATOM 593 C C . SER A 1 76 ? -0.177 -1.996 -5.210 1.00 78.50 76 SER A C 1
ATOM 595 O O . SER A 1 76 ? 0.421 -2.022 -6.283 1.00 78.50 76 SER A O 1
ATOM 597 N N . ILE A 1 77 ? -0.404 -3.122 -4.518 1.00 76.88 77 ILE A N 1
ATOM 598 C CA . ILE A 1 77 ? 0.193 -4.422 -4.884 1.00 76.88 77 ILE A CA 1
ATOM 599 C C . ILE A 1 77 ? -0.235 -4.903 -6.278 1.00 76.88 77 ILE A C 1
ATOM 601 O O . ILE A 1 77 ? 0.518 -5.592 -6.965 1.00 76.88 77 ILE A O 1
ATOM 605 N N . LYS A 1 78 ? -1.461 -4.584 -6.697 1.00 80.06 78 LYS A N 1
ATOM 606 C CA . LYS A 1 78 ? -1.997 -4.995 -8.002 1.00 80.06 78 LYS A CA 1
ATOM 607 C C . LYS A 1 78 ? -1.780 -3.953 -9.101 1.00 80.06 78 LYS A C 1
ATOM 609 O O . LYS A 1 78 ? -2.198 -4.208 -10.227 1.00 80.06 78 LYS A O 1
ATOM 614 N N . ASN A 1 79 ? -1.144 -2.821 -8.789 1.00 79.44 79 ASN A N 1
ATOM 615 C CA . ASN A 1 79 ? -0.968 -1.677 -9.682 1.00 79.44 79 ASN A CA 1
ATOM 616 C C . ASN A 1 79 ? -2.275 -1.252 -10.383 1.00 79.44 79 ASN A C 1
ATOM 618 O O . ASN A 1 79 ? -2.331 -1.018 -11.590 1.00 79.44 79 ASN A O 1
ATOM 622 N N . ILE A 1 80 ? -3.358 -1.210 -9.611 1.00 83.12 80 ILE A N 1
ATOM 623 C CA . ILE A 1 80 ? -4.684 -0.749 -10.039 1.00 83.12 80 ILE A CA 1
ATOM 624 C C . ILE A 1 80 ? -5.154 0.351 -9.094 1.00 83.12 80 ILE A C 1
ATOM 626 O O . ILE A 1 80 ? -4.585 0.545 -8.025 1.00 83.12 80 ILE A O 1
ATOM 630 N N . GLN A 1 81 ? -6.194 1.087 -9.475 1.00 87.44 81 GLN A N 1
ATOM 631 C CA . GLN A 1 81 ? -6.689 2.223 -8.696 1.00 87.44 81 GLN A CA 1
ATOM 632 C C . GLN A 1 81 ? -8.202 2.165 -8.530 1.00 87.44 81 GLN A C 1
ATOM 634 O O . GLN A 1 81 ? -8.907 1.505 -9.299 1.00 87.44 81 GLN A O 1
ATOM 639 N N . TYR A 1 82 ? -8.708 2.876 -7.526 1.00 83.94 82 TYR A N 1
ATOM 640 C CA . TYR A 1 82 ? -10.137 3.135 -7.414 1.00 83.94 82 TYR A CA 1
ATOM 641 C C . TYR A 1 82 ? -10.641 3.834 -8.695 1.00 83.94 82 TYR A C 1
ATOM 643 O O . TYR A 1 82 ? -9.912 4.679 -9.212 1.00 83.94 82 TYR A O 1
ATOM 651 N N . PRO A 1 83 ? -11.831 3.509 -9.240 1.00 86.69 83 PRO A N 1
ATOM 652 C CA . PRO A 1 83 ? -12.864 2.596 -8.747 1.00 86.69 83 PRO A CA 1
ATOM 653 C C . PRO A 1 83 ? -12.826 1.209 -9.412 1.00 86.69 83 PRO A C 1
ATOM 655 O O . PRO A 1 83 ? -13.871 0.667 -9.781 1.00 86.69 83 PRO A O 1
ATOM 658 N N . GLN A 1 84 ? -11.652 0.617 -9.629 1.00 87.19 84 GLN A N 1
ATOM 659 C CA . GLN A 1 84 ? -11.554 -0.766 -10.114 1.00 87.19 84 GLN A CA 1
ATOM 660 C C . GLN A 1 84 ? -11.813 -1.774 -8.986 1.00 87.19 84 GLN A C 1
ATOM 662 O O . GLN A 1 84 ? -11.827 -1.435 -7.808 1.00 87.19 84 GLN A O 1
ATOM 667 N N . ARG A 1 85 ? -12.025 -3.049 -9.320 1.00 89.50 85 ARG A N 1
ATOM 668 C CA . ARG A 1 85 ? -12.178 -4.097 -8.303 1.00 89.50 85 ARG A CA 1
ATOM 669 C C . ARG A 1 85 ? -10.820 -4.423 -7.670 1.00 89.50 85 ARG A C 1
ATOM 671 O O . ARG A 1 85 ? -9.956 -4.968 -8.349 1.00 89.50 85 ARG A O 1
ATOM 678 N N . PHE A 1 86 ? -10.663 -4.152 -6.375 1.00 89.50 86 PHE A N 1
ATOM 679 C CA . PHE A 1 86 ? -9.486 -4.565 -5.604 1.00 89.50 86 PHE A CA 1
ATOM 680 C C . PHE A 1 86 ? -9.511 -6.060 -5.239 1.00 89.50 86 PHE A C 1
ATOM 682 O O . PHE A 1 86 ? -10.546 -6.732 -5.307 1.00 89.50 86 PHE A O 1
ATOM 689 N N . ASP A 1 87 ? -8.354 -6.582 -4.831 1.00 86.38 87 ASP A N 1
ATOM 690 C CA . ASP A 1 87 ? -8.181 -7.965 -4.394 1.00 86.38 87 ASP A CA 1
ATOM 691 C C . ASP A 1 87 ? -8.518 -8.093 -2.898 1.00 86.38 87 ASP A C 1
ATOM 693 O O . ASP A 1 87 ? -7.738 -7.749 -2.006 1.00 86.38 87 ASP A O 1
ATOM 697 N N . THR A 1 88 ? -9.720 -8.601 -2.617 1.00 88.62 88 THR A N 1
ATOM 698 C CA . THR A 1 88 ? -10.233 -8.787 -1.253 1.00 88.62 88 THR A CA 1
ATOM 699 C C . THR A 1 88 ? -9.319 -9.665 -0.395 1.00 88.62 88 THR A C 1
ATOM 701 O O . THR A 1 88 ? -9.220 -9.437 0.809 1.00 88.62 88 THR A O 1
ATOM 704 N N . TYR A 1 89 ? -8.620 -10.639 -0.991 1.00 86.06 89 TYR A N 1
ATOM 705 C CA . TYR A 1 89 ? -7.710 -11.508 -0.249 1.00 86.06 89 TYR A CA 1
ATOM 706 C C . TYR A 1 89 ? -6.485 -10.731 0.242 1.00 86.06 89 TYR A C 1
ATOM 708 O O . TYR A 1 89 ? -6.106 -10.867 1.404 1.00 86.06 89 TYR A O 1
ATOM 716 N N . ILE A 1 90 ? -5.906 -9.866 -0.596 1.00 80.25 90 ILE A N 1
ATOM 717 C CA . ILE A 1 90 ? -4.753 -9.033 -0.213 1.00 80.25 90 ILE A CA 1
ATOM 718 C C . ILE A 1 90 ? -5.136 -8.035 0.882 1.00 80.25 90 ILE A C 1
ATOM 720 O O . ILE A 1 90 ? -4.423 -7.923 1.881 1.00 80.25 90 ILE A O 1
ATOM 724 N N . ALA A 1 91 ? -6.2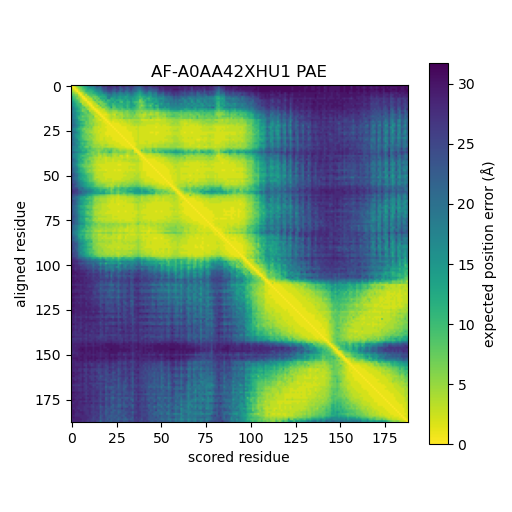84 -7.367 0.743 1.00 86.38 91 ALA A N 1
ATOM 725 C CA . ALA A 1 91 ? -6.788 -6.460 1.774 1.00 86.38 91 ALA A CA 1
ATOM 726 C C . ALA A 1 91 ? -7.025 -7.190 3.112 1.00 86.38 91 ALA A C 1
ATOM 728 O O . ALA A 1 91 ? -6.645 -6.703 4.177 1.00 86.38 91 ALA A O 1
ATOM 729 N N . MET A 1 92 ? -7.586 -8.402 3.073 1.00 85.69 92 MET A N 1
ATOM 730 C CA . MET A 1 92 ? -7.810 -9.210 4.274 1.00 85.69 92 MET A CA 1
ATOM 731 C C . MET A 1 92 ? -6.498 -9.664 4.932 1.00 85.69 92 MET A C 1
ATOM 733 O O . MET A 1 92 ? -6.375 -9.626 6.157 1.00 85.69 92 MET A O 1
ATOM 737 N N . GLN A 1 93 ? -5.498 -10.062 4.141 1.00 82.00 93 GLN A N 1
ATOM 738 C CA . GLN A 1 93 ? -4.167 -10.408 4.651 1.00 82.00 93 GLN A CA 1
ATOM 739 C C . GLN A 1 93 ? -3.508 -9.221 5.357 1.00 82.00 93 GLN A C 1
ATOM 741 O O . GLN A 1 93 ? -2.929 -9.385 6.430 1.00 82.00 93 GLN A O 1
ATOM 746 N N . TYR A 1 94 ? -3.643 -8.022 4.793 1.00 81.44 94 TYR A N 1
ATOM 747 C CA . TYR A 1 94 ? -3.135 -6.797 5.399 1.00 81.44 94 TYR A CA 1
ATOM 748 C C . TYR A 1 94 ? -3.782 -6.514 6.762 1.00 81.44 94 TYR A C 1
ATOM 750 O O . TYR A 1 94 ? -3.064 -6.333 7.745 1.00 81.44 94 TYR A O 1
ATOM 758 N N . LEU A 1 95 ? -5.115 -6.585 6.859 1.00 82.50 95 LEU A N 1
ATOM 759 C CA . LEU A 1 95 ? -5.838 -6.419 8.131 1.00 82.50 95 LEU A CA 1
ATOM 760 C C . LEU A 1 95 ? -5.409 -7.454 9.180 1.00 82.50 95 LEU A C 1
ATOM 762 O O . LEU A 1 95 ? -5.179 -7.126 10.342 1.00 82.50 95 LEU A O 1
ATOM 766 N N . ASN A 1 96 ? -5.236 -8.712 8.774 1.00 78.19 96 ASN A N 1
ATOM 767 C CA . ASN A 1 96 ? -4.779 -9.765 9.679 1.00 78.19 96 ASN A CA 1
ATOM 768 C C . ASN A 1 96 ? -3.340 -9.555 10.160 1.00 78.19 96 ASN A C 1
ATOM 770 O O . ASN A 1 96 ? -3.032 -9.828 11.322 1.00 78.19 96 ASN A O 1
ATOM 774 N N . LYS A 1 97 ? -2.470 -9.049 9.285 1.00 71.81 97 LYS A N 1
ATOM 775 C CA . LYS A 1 97 ? -1.078 -8.756 9.616 1.00 71.81 97 LYS A CA 1
ATOM 776 C C . LYS A 1 97 ? -0.965 -7.561 10.561 1.00 71.81 97 LYS A C 1
ATOM 778 O O . LYS A 1 97 ? -0.188 -7.643 11.510 1.00 71.81 97 LYS A O 1
ATOM 783 N N . ILE A 1 98 ? -1.762 -6.508 10.364 1.00 65.06 98 ILE A N 1
ATOM 784 C CA . ILE A 1 98 ? -1.825 -5.370 11.293 1.00 65.06 98 ILE A CA 1
ATOM 785 C C . ILE A 1 98 ? -2.139 -5.845 12.707 1.00 65.06 98 ILE A C 1
ATOM 787 O O . ILE A 1 98 ? -1.443 -5.453 13.635 1.00 65.06 98 ILE A O 1
ATOM 791 N N . ASP A 1 99 ? -3.111 -6.736 12.885 1.00 59.50 99 ASP A N 1
ATOM 792 C CA . ASP A 1 99 ? -3.461 -7.205 14.228 1.00 59.50 99 ASP A CA 1
ATOM 793 C C . ASP A 1 99 ? -2.348 -8.034 14.874 1.00 59.50 99 ASP A C 1
ATOM 795 O O . ASP A 1 99 ? -2.075 -7.877 16.063 1.00 59.50 99 ASP A O 1
ATOM 799 N N . SER A 1 100 ? -1.643 -8.864 14.097 1.00 59.19 100 SER A N 1
ATOM 800 C CA . SER A 1 100 ? -0.466 -9.580 14.612 1.00 59.19 100 SER A CA 1
ATOM 801 C C . SER A 1 100 ? 0.648 -8.628 15.059 1.00 59.19 100 SER A C 1
ATOM 803 O O . SER A 1 100 ? 1.312 -8.875 16.064 1.00 59.19 100 SER A O 1
ATOM 805 N N . ILE A 1 101 ? 0.807 -7.510 14.348 1.00 57.91 101 ILE A N 1
ATOM 806 C CA . ILE A 1 101 ? 1.786 -6.475 14.662 1.00 57.91 101 ILE A CA 1
ATOM 807 C C . ILE A 1 101 ? 1.340 -5.684 15.903 1.00 57.91 101 ILE A C 1
ATOM 809 O O . ILE A 1 101 ? 2.138 -5.546 16.823 1.00 57.91 101 ILE A O 1
ATOM 813 N N . LYS A 1 102 ? 0.073 -5.248 15.990 1.00 58.59 102 LYS A N 1
ATOM 814 C CA . LYS A 1 102 ? -0.498 -4.536 17.154 1.00 58.59 102 LYS A CA 1
ATOM 815 C C . LYS A 1 102 ? -0.359 -5.348 18.454 1.00 58.59 102 LYS A C 1
ATOM 817 O O . LYS A 1 102 ? -0.010 -4.801 19.498 1.00 58.59 102 LYS A O 1
ATOM 822 N N . VAL A 1 103 ? -0.581 -6.666 18.403 1.00 59.34 103 VAL A N 1
ATOM 823 C CA . VAL A 1 103 ? -0.428 -7.555 19.573 1.00 59.34 103 VAL A CA 1
ATOM 824 C C . VAL A 1 103 ? 1.034 -7.677 20.022 1.00 59.34 103 VAL A C 1
ATOM 826 O O . VAL A 1 103 ? 1.293 -7.619 21.223 1.00 59.34 103 VAL A O 1
ATOM 829 N N . ASP A 1 104 ? 1.995 -7.804 19.098 1.00 56.09 104 ASP A N 1
ATOM 830 C CA . ASP A 1 104 ? 3.428 -7.811 19.448 1.00 56.09 104 ASP A CA 1
ATOM 831 C C . ASP A 1 104 ? 3.895 -6.433 19.957 1.00 56.09 104 ASP A C 1
ATOM 833 O O . ASP A 1 104 ? 4.662 -6.362 20.918 1.00 56.09 104 ASP A O 1
ATOM 837 N N . MET A 1 105 ? 3.375 -5.337 19.392 1.00 57.22 105 MET A N 1
ATOM 838 C CA . MET A 1 105 ? 3.702 -3.958 19.786 1.00 57.22 105 MET A CA 1
ATOM 839 C C . MET A 1 105 ? 3.288 -3.631 21.223 1.00 57.22 105 MET A C 1
ATOM 841 O O . MET A 1 105 ? 4.075 -3.029 21.948 1.00 57.22 105 MET A O 1
ATOM 845 N N . ASN A 1 106 ? 2.122 -4.110 21.677 1.00 59.44 106 ASN A N 1
ATOM 846 C CA . ASN A 1 106 ? 1.644 -3.928 23.057 1.00 59.44 106 ASN A CA 1
ATOM 847 C C . ASN A 1 106 ? 2.566 -4.547 24.128 1.00 59.44 106 ASN A C 1
ATOM 849 O O . ASN A 1 106 ? 2.408 -4.268 25.316 1.00 59.44 106 ASN A O 1
ATOM 853 N N . THR A 1 107 ? 3.522 -5.395 23.732 1.00 62.16 107 THR A N 1
ATOM 854 C CA . THR A 1 107 ? 4.518 -5.990 24.640 1.00 62.16 107 THR A CA 1
ATOM 855 C C . THR A 1 107 ? 5.866 -5.262 24.648 1.00 62.16 107 THR A C 1
ATOM 857 O O . THR A 1 107 ? 6.737 -5.598 25.455 1.00 62.16 107 THR A O 1
ATOM 860 N N . LYS A 1 108 ? 6.076 -4.274 23.768 1.00 65.81 108 LYS A N 1
ATOM 861 C CA . LYS A 1 108 ? 7.330 -3.510 23.668 1.00 65.81 108 LYS A CA 1
ATOM 862 C C . LYS A 1 108 ? 7.241 -2.231 24.503 1.00 65.81 108 LYS A C 1
ATOM 864 O O . LYS A 1 108 ? 6.194 -1.602 24.574 1.00 65.81 108 LYS A O 1
ATOM 869 N N . ASN A 1 109 ? 8.347 -1.825 25.133 1.00 77.31 109 ASN A N 1
ATOM 870 C CA . ASN A 1 109 ? 8.397 -0.545 25.847 1.00 77.31 109 ASN A CA 1
ATOM 871 C C . ASN A 1 109 ? 8.665 0.632 24.883 1.00 77.31 109 ASN A C 1
ATOM 873 O O . ASN A 1 109 ? 9.220 0.449 23.796 1.00 77.31 109 ASN A O 1
ATO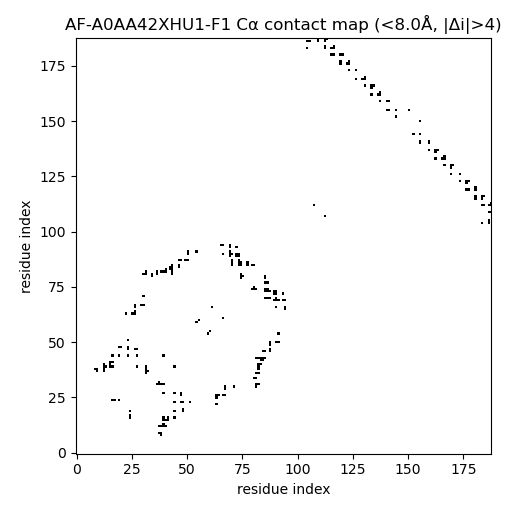M 877 N N . SER A 1 110 ? 8.327 1.849 25.314 1.00 74.94 110 SER A N 1
ATOM 878 C CA . SER A 1 110 ? 8.476 3.090 24.535 1.00 74.94 110 SER A CA 1
ATOM 879 C C . SER A 1 110 ? 9.917 3.410 24.108 1.00 74.94 110 SER A C 1
ATOM 881 O O . SER A 1 110 ? 10.130 4.058 23.082 1.00 74.94 110 SER A O 1
ATOM 883 N N . GLY A 1 111 ? 10.920 2.910 24.839 1.00 80.69 111 GLY A N 1
ATOM 884 C CA . GLY A 1 111 ? 12.335 3.039 24.481 1.00 80.69 111 GLY A CA 1
ATOM 885 C C . GLY A 1 111 ? 12.706 2.222 23.240 1.00 80.69 111 GLY A C 1
ATOM 886 O O . GLY A 1 111 ? 13.412 2.714 22.361 1.00 80.69 111 GLY A O 1
ATOM 887 N N . TRP A 1 112 ? 12.187 0.996 23.130 1.00 83.31 112 TRP A N 1
ATOM 888 C CA . TRP A 1 112 ? 12.384 0.148 21.952 1.00 83.31 112 TRP A CA 1
ATOM 889 C C . TRP A 1 112 ? 11.686 0.728 20.714 1.00 83.31 112 TRP A C 1
ATOM 891 O O . TRP A 1 112 ? 12.274 0.742 19.632 1.00 83.31 112 TRP A O 1
ATOM 901 N N . LEU A 1 113 ? 10.471 1.266 20.877 1.00 80.94 113 LEU A N 1
ATOM 902 C CA . LEU A 1 113 ? 9.722 1.912 19.791 1.00 80.94 113 LEU A CA 1
ATOM 903 C C . LEU A 1 113 ? 10.430 3.175 19.286 1.00 80.94 113 LEU A C 1
ATOM 905 O O . LEU A 1 113 ? 10.653 3.312 18.084 1.00 80.94 113 LEU A O 1
ATOM 909 N N . SER A 1 114 ? 10.892 4.034 20.201 1.00 82.00 114 SER A N 1
ATOM 910 C CA . SER A 1 114 ? 11.698 5.221 19.866 1.00 82.00 114 SER A CA 1
ATOM 911 C C . SER A 1 114 ? 12.945 4.861 19.056 1.00 82.00 114 SER A C 1
ATOM 913 O O . SER A 1 114 ? 13.277 5.526 18.074 1.00 82.00 114 SER A O 1
ATOM 915 N N . GLN A 1 115 ? 13.631 3.778 19.437 1.00 86.62 115 GLN A N 1
ATOM 916 C CA . GLN A 1 115 ? 14.803 3.306 18.707 1.00 86.62 115 GLN A CA 1
ATOM 917 C C . GLN A 1 115 ? 14.439 2.854 17.286 1.00 86.62 115 GLN A C 1
ATOM 919 O O . GLN A 1 115 ? 15.156 3.181 16.339 1.00 86.62 115 GLN A O 1
ATOM 924 N N . LYS A 1 116 ? 13.330 2.126 17.118 1.00 84.31 116 LYS A N 1
ATOM 925 C CA . LYS A 1 116 ? 12.901 1.621 15.808 1.00 84.31 116 LYS A CA 1
ATOM 926 C C . LYS A 1 116 ? 12.433 2.722 14.865 1.00 84.31 116 LYS A C 1
ATOM 928 O O . LYS A 1 116 ? 12.784 2.670 13.690 1.00 84.31 116 LYS A O 1
ATOM 933 N N . ILE A 1 117 ? 11.738 3.734 15.376 1.00 84.50 117 ILE A N 1
ATOM 934 C CA . ILE A 1 117 ? 11.393 4.943 14.612 1.00 84.50 117 ILE A CA 1
ATOM 935 C C . ILE A 1 117 ? 12.665 5.640 14.129 1.00 84.50 117 ILE A C 1
ATOM 937 O O . ILE A 1 117 ? 12.817 5.869 12.934 1.00 84.50 117 ILE A O 1
ATOM 941 N N . SER A 1 118 ? 13.641 5.860 15.017 1.00 87.25 118 SER A N 1
ATOM 942 C CA . SER A 1 118 ? 14.910 6.495 14.635 1.00 87.25 118 SER A CA 1
ATOM 943 C C . SER A 1 118 ? 15.699 5.687 13.594 1.00 87.25 118 SER A C 1
ATOM 945 O O . SER A 1 118 ? 16.354 6.253 12.716 1.00 87.25 118 SER A O 1
ATOM 947 N N . GLU A 1 119 ? 15.665 4.354 13.672 1.00 88.31 119 GLU A N 1
ATOM 948 C CA . GLU A 1 119 ? 16.257 3.484 12.652 1.00 88.31 119 GLU A CA 1
ATOM 949 C C . GLU A 1 119 ? 15.534 3.630 11.304 1.00 88.31 119 GLU A C 1
ATOM 951 O O . GLU A 1 119 ? 16.198 3.754 10.274 1.00 88.31 119 GLU A O 1
ATOM 956 N N . ILE A 1 120 ? 14.199 3.670 11.299 1.00 85.69 120 ILE A N 1
ATOM 957 C CA . ILE A 1 120 ? 13.411 3.839 10.072 1.00 85.69 120 ILE A CA 1
ATOM 958 C C . ILE A 1 120 ? 13.638 5.206 9.435 1.00 85.69 120 ILE A C 1
ATOM 960 O O . ILE A 1 120 ? 13.874 5.260 8.232 1.00 85.69 120 ILE A O 1
ATOM 964 N N . GLU A 1 121 ? 13.635 6.288 10.210 1.00 82.50 121 GLU A N 1
ATOM 965 C CA . GLU A 1 121 ? 13.900 7.641 9.705 1.00 82.50 121 GLU A CA 1
ATOM 966 C C . GLU A 1 121 ? 15.253 7.707 8.983 1.00 82.50 121 GLU A C 1
ATOM 968 O O . GLU A 1 121 ? 15.338 8.161 7.843 1.00 82.50 121 GLU A O 1
ATOM 973 N N . LYS A 1 122 ? 16.301 7.109 9.566 1.00 91.69 122 LYS A N 1
ATOM 974 C CA . LYS A 1 122 ? 17.618 7.002 8.912 1.00 91.69 122 LYS A CA 1
ATOM 975 C C . LYS A 1 122 ? 17.581 6.190 7.619 1.00 91.69 122 LYS A C 1
ATOM 977 O O . LYS A 1 122 ? 18.355 6.460 6.697 1.00 91.69 122 LYS A O 1
ATOM 982 N N . HIS A 1 123 ? 16.758 5.146 7.554 1.00 88.75 123 HIS A N 1
ATOM 983 C CA . HIS A 1 123 ? 16.596 4.359 6.335 1.00 88.75 123 HIS A CA 1
ATOM 984 C C . HIS A 1 123 ? 15.839 5.136 5.253 1.00 88.75 123 HIS A C 1
ATOM 986 O O . HIS A 1 123 ? 16.251 5.071 4.095 1.00 88.75 123 HIS A O 1
ATOM 992 N N . LEU A 1 124 ? 14.820 5.916 5.619 1.00 79.00 124 LEU A N 1
ATOM 993 C CA . LEU A 1 124 ? 14.091 6.802 4.706 1.00 79.00 124 LEU A CA 1
ATOM 994 C C . LEU A 1 124 ? 14.996 7.905 4.134 1.00 79.00 124 LEU A C 1
ATOM 996 O O . LEU A 1 124 ? 14.985 8.139 2.923 1.00 79.00 124 LEU A O 1
ATOM 1000 N N . ASP A 1 125 ? 15.866 8.499 4.955 1.00 83.94 125 ASP A N 1
ATOM 1001 C CA . ASP A 1 125 ? 16.872 9.466 4.490 1.00 83.94 125 ASP A CA 1
ATOM 1002 C C . ASP A 1 125 ? 17.805 8.847 3.438 1.00 83.94 125 ASP A C 1
ATOM 1004 O O . ASP A 1 125 ? 18.084 9.430 2.387 1.00 83.94 125 ASP A O 1
ATOM 1008 N N . ARG A 1 126 ? 18.278 7.620 3.689 1.00 87.94 126 ARG A N 1
ATOM 1009 C CA . ARG A 1 126 ? 19.137 6.889 2.743 1.00 87.94 126 ARG A CA 1
ATOM 1010 C C . ARG A 1 126 ? 18.398 6.526 1.461 1.00 87.94 126 ARG A C 1
ATOM 1012 O O . ARG A 1 126 ? 18.982 6.629 0.385 1.00 87.94 126 ARG A O 1
ATOM 1019 N N . ILE A 1 127 ? 17.137 6.119 1.561 1.00 82.06 127 ILE A N 1
ATOM 1020 C CA . ILE A 1 127 ? 16.287 5.826 0.404 1.00 82.06 127 ILE A CA 1
ATOM 1021 C C . ILE A 1 127 ? 16.107 7.074 -0.456 1.00 82.06 127 ILE A C 1
ATOM 1023 O O . ILE A 1 127 ? 16.290 6.996 -1.668 1.00 82.06 127 ILE A O 1
ATOM 1027 N N . SER A 1 128 ? 15.867 8.234 0.156 1.00 77.75 128 SER A N 1
ATOM 1028 C CA . SER A 1 128 ? 15.763 9.510 -0.559 1.00 77.75 128 SER A CA 1
ATOM 1029 C C . SER A 1 128 ? 17.021 9.806 -1.385 1.00 77.75 128 SER A C 1
ATOM 1031 O O . SER A 1 128 ? 16.928 10.177 -2.557 1.00 77.75 128 SER A O 1
ATOM 1033 N N . LEU A 1 129 ? 18.210 9.561 -0.821 1.00 88.12 129 LEU A N 1
ATOM 1034 C CA . LEU A 1 129 ? 19.482 9.699 -1.542 1.00 88.12 129 LEU A CA 1
ATOM 1035 C C . LEU A 1 129 ? 19.609 8.708 -2.707 1.00 88.12 129 LEU A C 1
ATOM 1037 O O . LEU A 1 129 ? 20.028 9.091 -3.800 1.00 88.12 129 LEU A O 1
ATOM 1041 N N . VAL A 1 130 ? 19.232 7.444 -2.499 1.00 86.62 130 VAL A N 1
ATOM 1042 C CA . VAL A 1 130 ? 19.266 6.413 -3.549 1.00 86.62 130 VAL A CA 1
ATOM 1043 C C . VAL A 1 130 ? 18.304 6.760 -4.686 1.00 86.62 130 VAL A C 1
ATOM 1045 O O . VAL A 1 130 ? 18.700 6.689 -5.848 1.00 86.62 130 VAL A O 1
ATOM 1048 N N . LYS A 1 131 ? 17.081 7.211 -4.381 1.00 80.88 131 LYS A N 1
ATOM 1049 C CA . LYS A 1 131 ? 16.109 7.667 -5.388 1.00 80.88 131 LYS A CA 1
ATOM 1050 C C . LYS A 1 131 ? 16.640 8.841 -6.197 1.00 80.88 131 LYS A C 1
ATOM 1052 O O . LYS A 1 131 ? 16.534 8.824 -7.420 1.00 80.88 131 LYS A O 1
ATOM 1057 N N . LEU A 1 132 ? 17.250 9.830 -5.541 1.00 84.06 132 LEU A N 1
ATOM 1058 C CA . LEU A 1 132 ? 17.876 10.967 -6.222 1.00 84.06 132 LEU A CA 1
ATOM 1059 C C . LEU A 1 132 ? 18.979 10.510 -7.184 1.00 84.06 132 LEU A C 1
ATOM 1061 O O . LEU A 1 132 ? 19.036 10.980 -8.321 1.00 84.06 132 LEU A O 1
ATOM 1065 N N . GLN A 1 133 ? 19.825 9.569 -6.759 1.00 86.00 133 GLN A N 1
ATOM 1066 C CA . GLN A 1 133 ? 20.884 9.031 -7.609 1.00 86.00 133 GLN A CA 1
ATOM 1067 C C . GLN A 1 133 ? 20.327 8.213 -8.783 1.00 86.00 133 GLN A C 1
ATOM 1069 O O . GLN A 1 133 ? 20.803 8.369 -9.905 1.00 86.00 133 GLN A O 1
ATOM 1074 N N . LEU A 1 134 ? 19.306 7.381 -8.560 1.00 83.88 134 LEU A N 1
ATOM 1075 C CA . LEU A 1 134 ? 18.645 6.607 -9.617 1.00 83.88 134 LEU A CA 1
ATOM 1076 C C . LEU A 1 134 ? 17.944 7.515 -10.633 1.00 83.88 134 LEU A C 1
ATOM 1078 O O . LEU A 1 134 ? 18.110 7.326 -11.836 1.00 83.88 134 LEU A O 1
ATOM 1082 N N . ALA A 1 135 ? 17.232 8.544 -10.169 1.00 78.56 135 ALA A N 1
ATOM 1083 C CA . ALA A 1 135 ? 16.587 9.530 -11.033 1.00 78.56 135 ALA A CA 1
ATOM 1084 C C . ALA A 1 135 ? 17.611 10.321 -11.861 1.00 78.56 135 ALA A C 1
ATOM 1086 O O . ALA A 1 135 ? 17.394 10.569 -13.048 1.00 78.56 135 ALA A O 1
ATOM 1087 N N . LYS A 1 136 ? 18.754 10.678 -11.258 1.00 86.69 136 LYS A N 1
ATOM 1088 C CA . LYS A 1 136 ? 19.872 11.291 -11.981 1.00 86.69 136 LYS A CA 1
ATOM 1089 C C . LYS A 1 136 ? 20.416 10.349 -13.056 1.00 86.69 136 LYS A C 1
ATOM 1091 O O . LYS A 1 136 ? 20.522 10.762 -14.204 1.00 86.69 136 LYS A O 1
ATOM 1096 N N . ASN A 1 137 ? 20.693 9.093 -12.706 1.00 85.00 137 ASN A N 1
ATOM 1097 C CA . ASN A 1 137 ? 21.211 8.098 -13.645 1.00 85.00 137 ASN A CA 1
ATOM 1098 C C . ASN A 1 137 ? 20.251 7.872 -14.823 1.00 85.00 137 ASN A C 1
ATOM 1100 O O . ASN A 1 137 ? 20.704 7.807 -15.959 1.00 85.00 137 ASN A O 1
ATOM 1104 N N . LEU A 1 138 ? 18.938 7.811 -14.572 1.00 84.00 138 LEU A N 1
ATOM 1105 C CA . LEU A 1 138 ? 17.917 7.718 -15.622 1.00 84.00 138 LEU A CA 1
ATOM 1106 C C . LEU A 1 138 ? 17.957 8.922 -16.564 1.00 84.00 138 LEU A C 1
ATOM 1108 O O . LEU A 1 138 ? 17.954 8.751 -17.780 1.00 84.00 138 LEU A O 1
ATOM 1112 N N . LYS A 1 139 ? 18.034 10.138 -16.016 1.00 82.69 139 LYS A N 1
ATOM 1113 C CA . LYS A 1 139 ? 18.094 11.365 -16.816 1.00 82.69 139 LYS A CA 1
ATOM 1114 C C . LYS A 1 139 ? 19.377 11.449 -17.644 1.00 82.69 139 LYS A C 1
ATOM 1116 O O . LYS A 1 139 ? 19.323 11.835 -18.811 1.00 82.69 139 LYS A O 1
ATOM 1121 N N . ASP A 1 140 ? 20.509 11.072 -17.056 1.00 82.94 140 ASP A N 1
ATOM 1122 C CA . ASP A 1 140 ? 21.803 11.039 -17.736 1.00 82.94 140 ASP A CA 1
ATOM 1123 C C . ASP A 1 140 ? 21.763 10.018 -18.888 1.00 82.94 140 ASP A C 1
ATOM 1125 O O . ASP A 1 140 ? 22.134 10.351 -20.012 1.00 82.94 140 ASP A O 1
ATOM 1129 N N . LEU A 1 141 ? 21.209 8.824 -18.655 1.00 79.25 141 LEU A N 1
ATOM 1130 C CA . LEU A 1 141 ? 21.065 7.770 -19.662 1.00 79.25 141 LEU A CA 1
ATOM 1131 C C . LEU A 1 141 ? 20.113 8.179 -20.806 1.00 79.25 141 LEU A C 1
ATOM 1133 O O . LEU A 1 141 ? 20.450 8.038 -21.980 1.00 79.25 141 LEU A O 1
ATOM 1137 N N . GLN A 1 142 ? 18.963 8.776 -20.481 1.00 75.12 142 GLN A N 1
ATOM 1138 C CA . GLN A 1 142 ? 18.004 9.294 -21.466 1.00 75.12 142 GLN A CA 1
ATOM 1139 C C . GLN A 1 142 ? 18.593 10.427 -22.315 1.00 75.12 142 GLN A C 1
ATOM 1141 O O . GLN A 1 142 ? 18.298 10.522 -23.505 1.00 75.12 142 GLN A O 1
ATOM 1146 N N . SER A 1 143 ? 19.455 11.269 -21.735 1.00 76.25 143 SER A N 1
ATOM 1147 C CA . SER A 1 143 ? 20.133 12.343 -22.472 1.00 76.25 143 SER A CA 1
ATOM 1148 C C . SER A 1 143 ? 21.148 11.828 -23.502 1.00 76.25 143 SER A C 1
ATOM 1150 O O . SER A 1 143 ? 21.459 12.536 -24.459 1.00 76.25 143 SER A O 1
ATOM 1152 N N . GLN A 1 144 ? 21.626 10.588 -23.348 1.00 70.69 144 GLN A N 1
ATOM 1153 C CA . GLN A 1 144 ? 22.548 9.946 -24.288 1.00 70.69 144 GLN A CA 1
ATOM 1154 C C . GLN A 1 144 ? 21.845 9.291 -25.486 1.00 70.69 144 GLN A C 1
ATOM 1156 O O . GLN A 1 144 ? 22.495 9.081 -26.511 1.00 70.69 144 GLN A O 1
ATOM 1161 N N . ASN A 1 145 ? 20.524 9.076 -25.421 1.00 64.06 145 ASN A N 1
ATOM 1162 C CA . ASN A 1 145 ? 19.710 8.384 -26.434 1.00 64.06 145 ASN A CA 1
ATOM 1163 C C . ASN A 1 145 ? 19.495 9.168 -27.757 1.00 64.06 145 ASN A C 1
ATOM 1165 O O . ASN A 1 145 ? 18.538 8.935 -28.488 1.00 64.06 145 ASN A O 1
ATOM 1169 N N . GLY A 1 146 ? 20.361 10.137 -28.071 1.00 57.53 146 GLY A N 1
ATOM 1170 C CA . GLY A 1 146 ? 20.254 10.959 -29.284 1.00 57.53 146 GLY A CA 1
ATOM 1171 C C . GLY A 1 146 ? 21.503 11.754 -29.681 1.00 57.53 146 GLY A C 1
ATOM 1172 O O . GLY A 1 146 ? 21.431 12.543 -30.620 1.00 57.53 146 GLY A O 1
ATOM 1173 N N . GLY A 1 147 ? 22.639 11.584 -28.989 1.00 57.91 147 GLY A N 1
ATOM 1174 C CA . GLY A 1 147 ? 23.828 12.435 -29.178 1.00 57.91 147 GLY A CA 1
ATOM 1175 C C . GLY A 1 147 ? 25.147 11.714 -29.471 1.00 57.91 147 GLY A C 1
ATOM 1176 O O . GLY A 1 147 ? 26.092 12.356 -29.930 1.00 57.91 147 GLY A O 1
ATOM 1177 N N . HIS A 1 148 ? 25.247 10.401 -29.238 1.00 56.66 148 HIS A N 1
ATOM 1178 C CA . HIS A 1 148 ? 26.523 9.688 -29.318 1.00 56.66 148 HIS A CA 1
ATOM 1179 C C . HIS A 1 148 ? 26.452 8.457 -30.228 1.00 56.66 148 HIS A C 1
ATOM 1181 O O . HIS A 1 148 ? 25.907 7.429 -29.855 1.00 56.66 148 HIS A O 1
ATOM 1187 N N . LEU A 1 149 ? 27.102 8.553 -31.396 1.00 56.62 149 LEU A N 1
ATOM 1188 C CA . LEU A 1 149 ? 27.252 7.504 -32.424 1.00 56.62 149 LEU A CA 1
ATOM 1189 C C . LEU A 1 149 ? 27.908 6.183 -31.954 1.00 56.62 149 LEU A C 1
ATOM 1191 O O . LEU A 1 149 ? 28.078 5.278 -32.763 1.00 56.62 149 LEU A O 1
ATOM 1195 N N . TRP A 1 150 ? 28.327 6.088 -30.690 1.00 60.03 150 TRP A N 1
ATOM 1196 C CA . TRP A 1 150 ? 29.147 4.991 -30.162 1.00 60.03 150 TRP A CA 1
ATOM 1197 C C . TRP A 1 150 ? 28.436 4.140 -29.107 1.00 60.03 150 TRP A C 1
ATOM 1199 O O . TRP A 1 150 ? 29.003 3.142 -28.669 1.00 60.03 150 TRP A O 1
ATOM 1209 N N . ILE A 1 151 ? 27.239 4.539 -28.669 1.00 62.44 151 ILE A N 1
ATOM 1210 C CA . ILE A 1 151 ? 26.451 3.777 -27.698 1.00 62.44 151 ILE A CA 1
ATOM 1211 C C . ILE A 1 151 ? 25.277 3.174 -28.450 1.00 62.44 151 ILE A C 1
ATOM 1213 O O . ILE A 1 151 ? 24.454 3.901 -29.004 1.00 62.44 151 ILE A O 1
ATOM 1217 N N . ASP A 1 152 ? 25.247 1.847 -28.491 1.00 63.59 152 ASP A N 1
ATOM 1218 C CA . ASP A 1 152 ? 24.190 1.116 -29.169 1.00 63.59 152 ASP A CA 1
ATOM 1219 C C . ASP A 1 152 ? 22.855 1.344 -28.455 1.00 63.59 152 ASP A C 1
ATOM 1221 O O . ASP A 1 152 ? 22.776 1.306 -27.221 1.00 63.59 152 ASP A O 1
ATOM 1225 N N . THR A 1 153 ? 21.801 1.583 -29.229 1.00 64.25 153 THR A N 1
ATOM 1226 C CA . THR A 1 153 ? 20.448 1.805 -28.684 1.00 64.25 153 THR A CA 1
ATOM 1227 C C . THR A 1 153 ? 19.952 0.561 -27.940 1.00 64.25 153 THR A C 1
ATOM 1229 O O . THR A 1 153 ? 19.315 0.686 -26.892 1.00 64.25 153 THR A O 1
ATOM 1232 N N . ASP A 1 154 ? 20.415 -0.613 -28.375 1.00 69.06 154 ASP A N 1
ATOM 1233 C CA . ASP A 1 154 ? 20.208 -1.927 -27.756 1.00 69.06 154 ASP A CA 1
ATOM 1234 C C . ASP A 1 154 ? 20.799 -2.057 -26.334 1.00 69.06 154 ASP A C 1
ATOM 1236 O O . ASP A 1 154 ? 20.460 -2.987 -25.604 1.00 69.06 154 ASP A O 1
ATOM 1240 N N . PHE A 1 155 ? 21.678 -1.141 -25.904 1.00 71.81 155 PHE A N 1
ATOM 1241 C CA . PHE A 1 155 ? 22.195 -1.084 -24.528 1.00 71.81 155 PHE A CA 1
ATOM 1242 C C . PHE A 1 155 ? 21.447 -0.062 -23.658 1.00 71.81 155 PHE A C 1
ATOM 1244 O O . PHE A 1 155 ? 21.311 -0.247 -22.446 1.00 71.81 155 PHE A O 1
ATOM 1251 N N . ILE A 1 156 ? 20.952 1.020 -24.266 1.00 72.50 156 ILE A N 1
ATOM 1252 C CA . ILE A 1 156 ? 20.289 2.126 -23.563 1.00 72.50 156 ILE A CA 1
ATOM 1253 C C . ILE A 1 156 ? 18.898 1.711 -23.081 1.00 72.50 156 ILE A C 1
ATOM 1255 O O . ILE A 1 156 ? 18.545 2.003 -21.936 1.00 72.50 156 ILE A O 1
ATOM 1259 N N . GLU A 1 157 ? 18.121 1.009 -23.907 1.00 76.56 157 GLU A N 1
ATOM 1260 C CA . GLU A 1 157 ? 16.774 0.557 -23.531 1.00 76.56 157 GLU A CA 1
ATOM 1261 C C . GLU A 1 157 ? 16.787 -0.394 -22.317 1.00 76.56 157 GLU A C 1
ATOM 1263 O O . GLU A 1 157 ? 16.189 -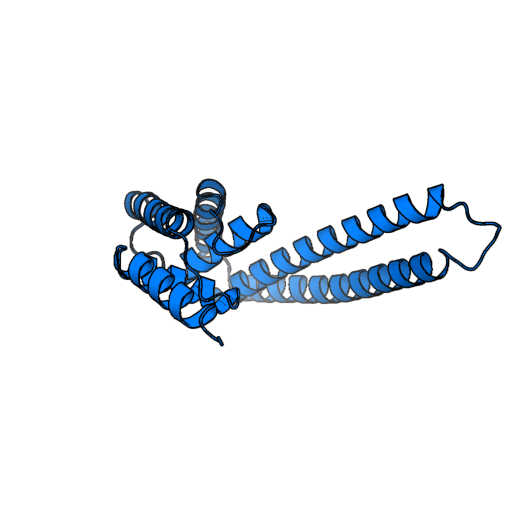0.036 -21.296 1.00 76.56 157 GLU A O 1
ATOM 1268 N N . PRO A 1 158 ? 17.546 -1.512 -22.310 1.00 82.69 158 PRO A N 1
ATOM 1269 C CA . PRO A 1 158 ? 17.574 -2.423 -21.159 1.00 82.69 158 PRO A CA 1
ATOM 1270 C C . PRO A 1 158 ? 18.110 -1.778 -19.873 1.00 82.69 158 PRO A C 1
ATOM 1272 O O . PRO A 1 158 ? 17.654 -2.086 -18.766 1.00 82.69 158 PRO A O 1
ATOM 1275 N N . ALA A 1 159 ? 19.081 -0.865 -19.992 1.00 81.06 159 ALA A N 1
ATOM 1276 C CA . ALA A 1 159 ? 19.610 -0.122 -18.851 1.00 81.06 159 ALA A CA 1
ATOM 1277 C C . ALA A 1 159 ? 18.577 0.869 -18.285 1.00 81.06 159 ALA A C 1
ATOM 1279 O O . ALA A 1 159 ? 18.479 1.021 -17.064 1.00 81.06 159 ALA A O 1
ATOM 1280 N N . THR A 1 160 ? 17.772 1.496 -19.149 1.00 81.69 160 THR A N 1
ATOM 1281 C CA . THR A 1 160 ? 16.670 2.380 -18.741 1.00 81.69 160 THR A CA 1
ATOM 1282 C C . THR A 1 160 ? 15.599 1.588 -17.998 1.00 81.69 160 THR A C 1
ATOM 1284 O O . THR A 1 160 ? 15.224 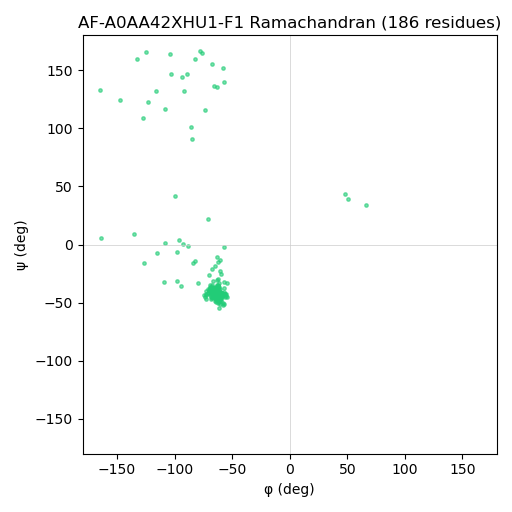1.965 -16.888 1.00 81.69 160 THR A O 1
ATOM 1287 N N . GLU A 1 161 ? 15.167 0.456 -18.559 1.00 84.38 161 GLU A N 1
ATOM 1288 C CA . GLU A 1 161 ? 14.178 -0.434 -17.938 1.00 84.38 161 GLU A CA 1
ATOM 1289 C C . GLU A 1 161 ? 14.644 -0.935 -16.566 1.00 84.38 161 GLU A C 1
ATOM 1291 O O . GLU A 1 161 ? 13.898 -0.881 -15.587 1.00 84.38 161 GLU A O 1
ATOM 1296 N N . THR A 1 162 ? 15.909 -1.348 -16.455 1.00 84.44 162 THR A N 1
ATOM 1297 C CA . THR A 1 162 ? 16.486 -1.835 -15.191 1.00 84.44 162 THR A CA 1
ATOM 1298 C C . THR A 1 162 ? 16.531 -0.744 -14.120 1.00 84.44 162 THR A C 1
ATOM 1300 O O . THR A 1 162 ? 16.217 -0.995 -12.950 1.00 84.44 162 THR A O 1
ATOM 1303 N N . LEU A 1 163 ? 16.914 0.480 -14.491 1.00 83.69 163 LEU A N 1
ATOM 1304 C CA . LEU A 1 163 ? 16.945 1.612 -13.563 1.00 83.69 163 LEU A CA 1
ATOM 1305 C C . LEU A 1 163 ? 15.536 2.048 -13.143 1.00 83.69 163 LEU A C 1
ATOM 1307 O O . LEU A 1 163 ? 15.338 2.417 -11.985 1.00 83.69 163 LEU A O 1
ATOM 1311 N N . GLN A 1 164 ? 14.559 1.965 -14.044 1.00 82.31 164 GLN A N 1
ATOM 1312 C CA . GLN A 1 164 ? 13.163 2.270 -13.747 1.00 82.31 164 GLN A CA 1
ATOM 1313 C C . GLN A 1 164 ? 12.547 1.227 -12.806 1.00 82.31 164 GLN A C 1
ATOM 1315 O O . GLN A 1 164 ? 11.975 1.600 -11.783 1.00 82.31 164 GLN A O 1
ATOM 1320 N N . ALA A 1 165 ? 12.783 -0.063 -13.055 1.00 82.50 165 ALA A N 1
ATOM 1321 C CA . ALA A 1 165 ? 12.383 -1.138 -12.146 1.00 82.50 165 ALA A CA 1
ATOM 1322 C C . ALA A 1 165 ? 13.049 -1.005 -10.764 1.00 82.50 165 ALA A C 1
ATOM 1324 O O . ALA A 1 165 ? 12.421 -1.238 -9.731 1.00 82.50 165 ALA A O 1
ATOM 1325 N N . SER A 1 166 ? 14.316 -0.582 -10.721 1.00 82.75 166 SER A N 1
ATOM 1326 C CA . SER A 1 166 ? 15.018 -0.316 -9.457 1.00 82.75 166 SER A CA 1
ATOM 1327 C C . SER A 1 166 ? 14.395 0.856 -8.694 1.00 82.75 166 SER A C 1
ATOM 1329 O O . SER A 1 166 ? 14.296 0.808 -7.470 1.00 82.75 166 SER A O 1
ATOM 1331 N N . LEU A 1 167 ? 13.950 1.904 -9.395 1.00 83.75 167 LEU A N 1
ATOM 1332 C CA . LEU A 1 167 ? 13.271 3.044 -8.780 1.00 83.75 167 LEU A CA 1
ATOM 1333 C C . LEU A 1 167 ? 11.920 2.634 -8.178 1.00 83.75 167 LEU A C 1
ATOM 1335 O O . LEU A 1 167 ? 11.620 3.027 -7.053 1.00 83.75 167 LEU A O 1
ATOM 1339 N N . GLU A 1 168 ? 11.149 1.805 -8.885 1.00 82.56 168 GLU A N 1
ATOM 1340 C CA . GLU A 1 168 ? 9.881 1.248 -8.396 1.00 82.56 168 GLU A CA 1
ATOM 1341 C C . GLU A 1 168 ? 10.078 0.386 -7.141 1.00 82.56 168 GLU A C 1
ATOM 1343 O O . GLU A 1 168 ? 9.346 0.533 -6.165 1.00 82.56 168 GLU A O 1
ATOM 1348 N N . GLN A 1 169 ? 11.114 -0.457 -7.110 1.00 79.31 169 GLN A N 1
ATOM 1349 C CA . GLN A 1 169 ? 11.442 -1.256 -5.923 1.00 79.31 169 GLN A CA 1
ATOM 1350 C C . GLN A 1 169 ? 11.835 -0.388 -4.724 1.00 79.31 169 GLN A C 1
ATOM 1352 O O . GLN A 1 169 ? 11.449 -0.670 -3.590 1.00 79.31 169 GLN A O 1
ATOM 1357 N N . VAL A 1 170 ? 12.611 0.672 -4.957 1.00 83.00 170 VAL A N 1
ATOM 1358 C CA . VAL A 1 170 ? 13.004 1.603 -3.893 1.00 83.00 170 VAL A CA 1
ATOM 1359 C C . VAL A 1 170 ? 11.793 2.390 -3.381 1.00 83.00 170 VAL A C 1
ATOM 1361 O O . VAL A 1 170 ? 11.704 2.630 -2.179 1.00 83.00 170 VAL A O 1
ATOM 1364 N N . GLN A 1 171 ? 10.845 2.731 -4.257 1.00 75.88 171 GLN A N 1
ATOM 1365 C CA . GLN A 1 171 ? 9.571 3.346 -3.884 1.00 75.88 171 GLN A CA 1
ATOM 1366 C C . GLN A 1 171 ? 8.716 2.401 -3.013 1.00 75.88 171 GLN A C 1
ATOM 1368 O O . GLN A 1 171 ? 8.260 2.818 -1.955 1.00 75.88 171 GLN A O 1
ATOM 1373 N N . ASP A 1 172 ? 8.580 1.116 -3.373 1.00 79.19 172 ASP A N 1
ATOM 1374 C CA . ASP A 1 172 ? 7.871 0.122 -2.536 1.00 79.19 172 ASP A CA 1
ATOM 1375 C C . ASP A 1 172 ? 8.505 -0.015 -1.141 1.00 79.19 172 ASP A C 1
ATOM 1377 O O . ASP A 1 172 ? 7.813 -0.077 -0.121 1.00 79.19 172 ASP A O 1
ATOM 1381 N N . LEU A 1 173 ? 9.840 -0.031 -1.071 1.00 81.06 173 LEU A N 1
ATOM 1382 C CA . LEU A 1 173 ? 10.557 -0.083 0.204 1.00 81.06 173 LEU A CA 1
ATOM 1383 C C . LEU A 1 173 ? 10.324 1.170 1.055 1.00 81.06 173 LEU A C 1
ATOM 1385 O O . LEU A 1 173 ? 10.178 1.047 2.274 1.00 81.06 173 LEU A O 1
ATOM 1389 N N . GLU A 1 174 ? 10.280 2.346 0.431 1.00 77.06 174 GLU A N 1
ATOM 1390 C CA . GLU A 1 174 ? 9.948 3.611 1.090 1.00 77.06 174 GLU A CA 1
ATOM 1391 C C . GLU A 1 174 ? 8.544 3.565 1.696 1.00 77.06 174 GLU A C 1
ATOM 1393 O O . GLU A 1 174 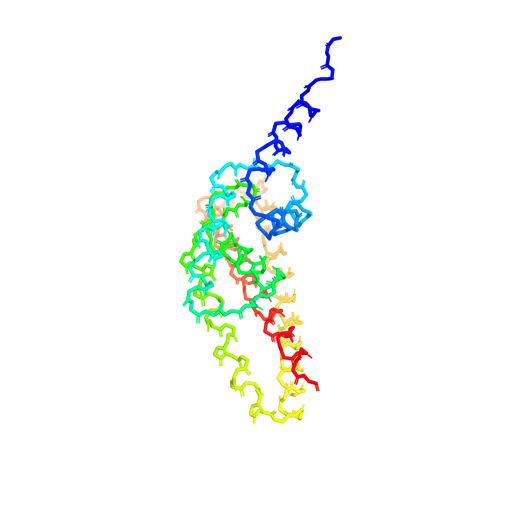? 8.387 3.801 2.893 1.00 77.06 174 GLU A O 1
ATOM 1398 N N . ASP A 1 175 ? 7.546 3.165 0.906 1.00 76.25 175 ASP A N 1
ATOM 1399 C CA . ASP A 1 17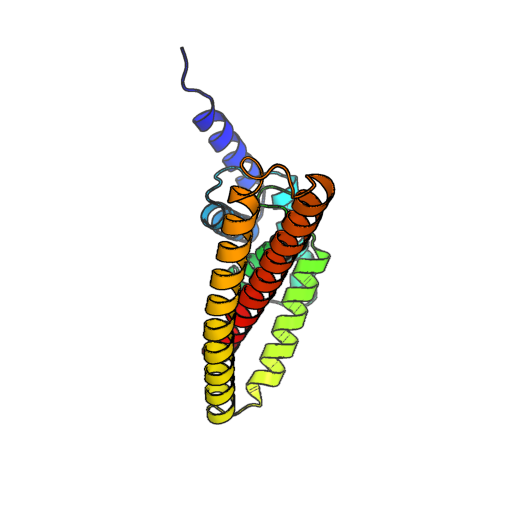5 ? 6.144 3.100 1.323 1.00 76.25 175 ASP A CA 1
ATOM 1400 C C . ASP A 1 175 ? 5.951 2.123 2.493 1.00 76.25 175 ASP A C 1
ATOM 1402 O O . ASP A 1 175 ? 5.247 2.404 3.470 1.00 76.25 175 ASP A O 1
ATOM 1406 N N . ARG A 1 176 ? 6.633 0.973 2.443 1.00 80.38 176 ARG A N 1
ATOM 1407 C CA . ARG A 1 176 ? 6.604 -0.033 3.514 1.00 80.38 176 ARG A CA 1
ATOM 1408 C C . ARG A 1 176 ? 7.269 0.459 4.794 1.00 80.38 176 ARG A C 1
ATOM 1410 O O . ARG A 1 176 ? 6.774 0.156 5.881 1.00 80.38 176 ARG A O 1
ATOM 1417 N N . LEU A 1 177 ? 8.382 1.182 4.684 1.00 80.38 177 LEU A N 1
ATOM 1418 C CA . LEU A 1 177 ? 9.063 1.770 5.837 1.00 80.38 177 LEU A CA 1
ATOM 1419 C C . LEU A 1 177 ? 8.256 2.919 6.434 1.00 80.38 177 LEU A C 1
ATOM 1421 O O . LEU A 1 177 ? 8.148 2.998 7.653 1.00 80.38 177 LEU A O 1
ATOM 1425 N N . TYR A 1 178 ? 7.628 3.748 5.604 1.00 72.44 178 TYR A N 1
ATOM 1426 C CA . TYR A 1 178 ? 6.740 4.813 6.054 1.00 72.44 178 TYR A CA 1
ATOM 1427 C C . TYR A 1 178 ? 5.546 4.255 6.837 1.00 72.44 178 TYR A C 1
ATOM 1429 O O . TYR A 1 178 ? 5.275 4.693 7.955 1.00 72.44 178 TYR A O 1
ATOM 1437 N N . LEU A 1 179 ? 4.894 3.212 6.312 1.00 77.56 179 LEU A N 1
ATOM 1438 C CA . LEU A 1 179 ? 3.810 2.526 7.012 1.00 77.56 179 LEU A CA 1
ATOM 1439 C C . LEU A 1 179 ? 4.274 1.934 8.351 1.00 77.56 179 LEU A C 1
ATOM 1441 O O . LEU A 1 179 ? 3.574 2.035 9.359 1.00 77.56 179 LEU A O 1
ATOM 1445 N N . LEU A 1 180 ? 5.455 1.314 8.369 1.00 78.31 180 LEU A N 1
ATOM 1446 C CA . LEU A 1 180 ? 6.026 0.756 9.590 1.00 78.31 180 LEU A CA 1
ATOM 1447 C C . LEU A 1 180 ? 6.341 1.854 10.618 1.00 78.31 180 LEU A C 1
ATOM 1449 O O . LEU A 1 180 ? 6.105 1.647 11.806 1.00 78.31 180 LEU A O 1
ATOM 1453 N N . ASN A 1 181 ? 6.810 3.021 10.165 1.00 76.44 181 ASN A N 1
ATOM 1454 C CA . ASN A 1 181 ? 7.075 4.174 11.021 1.00 76.44 181 ASN A CA 1
ATOM 1455 C C . ASN A 1 181 ? 5.796 4.698 11.673 1.00 76.44 181 ASN A C 1
ATOM 1457 O O . ASN A 1 181 ? 5.754 4.848 12.890 1.00 76.44 181 ASN A O 1
ATOM 1461 N N . LEU A 1 182 ? 4.744 4.905 10.873 1.00 73.19 182 LEU A N 1
ATOM 1462 C CA . LEU A 1 182 ? 3.424 5.302 11.367 1.00 73.19 182 LEU A CA 1
ATOM 1463 C C . LEU A 1 182 ? 2.901 4.297 12.391 1.00 73.19 182 LEU A C 1
ATOM 1465 O O . LEU A 1 182 ? 2.470 4.677 13.472 1.00 73.19 182 LEU A O 1
ATOM 1469 N N . THR A 1 183 ? 3.038 3.003 12.091 1.00 73.19 183 THR A N 1
ATOM 1470 C CA . THR A 1 183 ? 2.605 1.955 13.018 1.00 73.19 183 THR A CA 1
ATOM 1471 C C . THR A 1 183 ? 3.370 2.039 14.340 1.00 73.19 183 THR A C 1
ATOM 1473 O O . THR A 1 183 ? 2.758 1.893 15.388 1.00 73.19 183 THR A O 1
ATOM 1476 N N . TYR A 1 184 ? 4.683 2.289 14.337 1.00 79.06 184 TYR A N 1
ATOM 1477 C CA . TYR A 1 184 ? 5.429 2.455 15.590 1.00 79.06 184 TYR A CA 1
ATOM 1478 C C . TYR A 1 184 ? 5.071 3.744 16.334 1.00 79.06 184 TYR A C 1
ATOM 1480 O O . TYR A 1 184 ? 4.998 3.714 17.559 1.00 79.06 184 TYR A O 1
ATOM 1488 N N . GLN A 1 185 ? 4.836 4.848 15.622 1.00 72.88 185 GLN A N 1
ATOM 1489 C CA . GLN A 1 185 ? 4.418 6.121 16.215 1.00 72.88 185 GLN A CA 1
ATOM 1490 C C . GLN A 1 185 ? 3.039 6.022 16.878 1.00 72.88 185 GLN A C 1
ATOM 1492 O O . GLN A 1 185 ? 2.856 6.578 17.953 1.00 72.88 185 GLN A O 1
ATOM 1497 N N . ASP A 1 186 ? 2.112 5.256 16.301 1.00 72.44 186 ASP A N 1
ATOM 1498 C CA . ASP A 1 186 ? 0.784 5.015 16.882 1.00 72.44 186 ASP A CA 1
ATOM 1499 C C . ASP A 1 186 ? 0.832 4.239 18.216 1.00 72.44 186 ASP A C 1
ATOM 1501 O O . ASP A 1 186 ? -0.145 4.241 18.965 1.00 72.44 186 ASP A O 1
ATOM 1505 N N . HIS A 1 187 ? 1.944 3.553 18.514 1.00 70.12 187 HIS A N 1
ATOM 1506 C CA . HIS A 1 187 ? 2.117 2.729 19.720 1.00 70.12 187 HIS A CA 1
ATOM 1507 C C . HIS A 1 187 ? 3.084 3.333 20.753 1.00 70.12 187 HIS A C 1
ATOM 1509 O O . HIS A 1 187 ? 3.352 2.688 21.771 1.00 70.12 187 HIS A O 1
ATOM 1515 N N . LEU A 1 188 ? 3.641 4.519 20.487 1.00 66.94 188 LEU A N 1
ATOM 1516 C CA . LEU A 1 188 ? 4.631 5.194 21.335 1.00 66.94 188 LEU A CA 1
ATOM 1517 C C . LEU A 1 188 ? 3.970 6.166 22.316 1.00 66.94 188 LEU A C 1
ATOM 1519 O O . LEU A 1 188 ? 4.417 6.173 23.488 1.00 66.94 188 LEU A O 1
#

pLDDT: mean 77.89, std 11.53, range [37.31, 92.25]

Solvent-accessible surface area (backbone atoms only — not comparable to full-atom values): 10522 Å² total; per-residue (Å²): 139,81,95,59,73,64,66,58,48,41,52,53,15,53,61,55,46,71,76,50,55,72,68,44,42,49,35,51,50,52,50,24,63,75,69,75,38,80,58,58,37,70,62,25,52,50,43,47,45,51,43,50,60,55,41,56,75,79,46,78,86,76,53,61,65,60,52,43,53,19,47,51,51,21,17,60,79,66,77,49,57,89,49,47,70,59,48,55,66,55,18,51,51,46,54,55,47,51,52,59,48,55,61,58,50,75,74,56,55,56,70,60,38,53,51,52,40,55,52,43,53,56,49,49,56,52,47,54,53,52,49,51,51,47,54,46,50,48,53,56,54,60,66,48,78,81,74,49,100,82,64,60,66,86,56,52,54,61,52,47,52,52,50,50,54,50,48,53,52,52,48,54,52,46,55,53,46,50,53,52,38,52,57,41,61,78,73,91